Protein AF-A0AAD6RY58-F1 (afdb_monomer)

Radius of gyration: 21.3 Å; Cα conta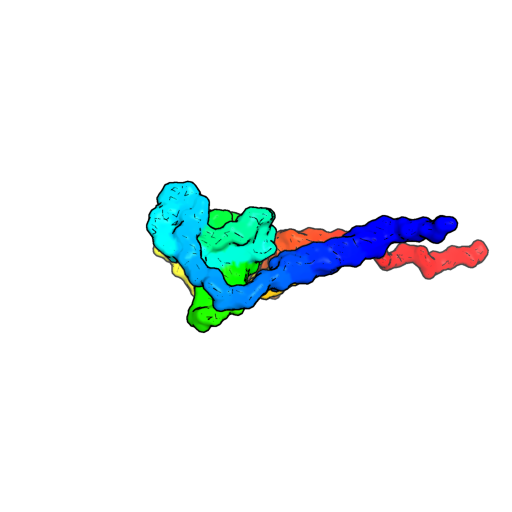cts (8 Å, |Δi|>4): 280; chains: 1; bounding box: 44×67×58 Å

Solvent-accessible surface area (backbone atoms only — not comparable to full-atom values): 10657 Å² total; per-residue (Å²): 131,83,82,77,54,66,66,60,54,50,50,52,53,48,50,53,54,51,49,57,70,68,60,66,70,82,96,73,84,72,62,43,58,23,72,52,85,96,48,82,47,70,51,11,43,32,23,43,73,72,50,94,76,57,57,46,23,22,63,67,58,49,46,63,77,28,69,91,50,70,82,44,44,28,40,34,56,59,94,92,41,79,43,80,42,47,41,37,82,72,68,41,64,47,61,43,6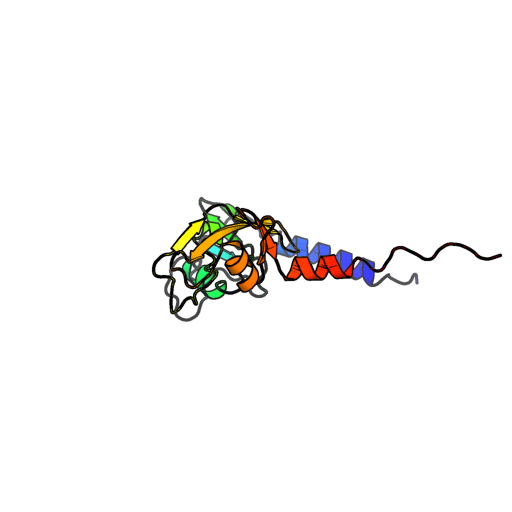8,42,52,92,91,54,62,58,94,36,62,45,78,39,77,76,31,38,39,38,42,81,89,49,76,40,73,32,26,37,29,43,48,65,69,68,83,37,63,54,75,35,53,23,32,46,73,58,47,24,47,52,78,32,73,90,72,58,55,35,27,34,30,50,71,3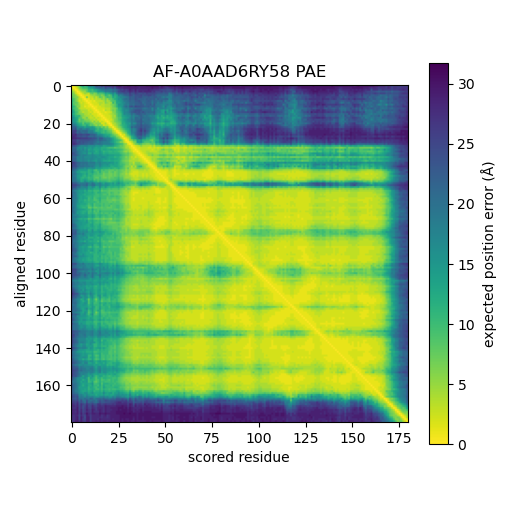1,55,56,60,60,61,69,66,77,78,81,86,88,88,92,83,84,85,132

Organism: NCBI:txid1745969

pLDDT: mean 83.05, std 15.39, range [44.78, 98.06]

Foldseek 3Di:
DPDDDPVVVVVVVVVVVVVVVVCPDDLDDAAPAAPDPPGRRRGFFKFWPPDPPGDTHHLVVVQVVCLPPQATWMWGDDPSDIDIDGNVVSPHEHEQPDDPVGGAPAWDKDQAAWEQEPPGIDGHIYTYRPPPPQPAPQSSCVSSQWHFPDRPDGRYTYHNRRVVVVVVPPPPDDDDDDDD

InterPro domains:
  IPR041457 CxC2-like cysteine cluster, KDZ transposase-associated [PF18803] (87-162)

Secondary structure (DSSP, 8-state):
-----HHHHHHHHHHHHHHHHH---SS--PPBPP-STT---S-B-EEESSSS----B-HHHHHHHTTT-TT-EEEEE-SSSEEEEEGGGGT--EESSS-TTS--SSEEEEEEEEEE-SS-EEEEEEEEE-SSTT-SHHHHHHHTTEEES-SSS-SEEEEHHHHHHHHGGGGS--------

Mean predicted aligned error: 10.48 Å

Sequence (180 aa):
MPGMDLGEFLQDLLCEAVLELNDQGPDTDVPRQCTQRDCTSPLAYSRCLDCHAAEFICDNCMLQSHAHIPLHQIQRYHNGRFSTVGLKNIGMRIALTHLPCDPCPIPVPENHFIIVDTDRAHNVAIDFCGCGKGGTRAEQLVAARLYPCSYERPRAAISFRMAITASGRRSRSSSRASSD

Structure (mmCIF, N/CA/C/O backbone):
data_AF-A0AAD6RY58-F1
#
_entry.id   AF-A0AAD6RY58-F1
#
loop_
_atom_site.group_PDB
_atom_site.id
_atom_site.type_symbol
_atom_site.label_atom_id
_atom_site.label_alt_id
_atom_site.label_comp_id
_atom_site.label_asym_id
_atom_site.label_entity_id
_atom_site.label_seq_id
_atom_site.pdbx_PDB_ins_code
_atom_site.Cartn_x
_atom_site.Cartn_y
_atom_site.Cartn_z
_atom_site.occupancy
_atom_site.B_iso_or_equiv
_atom_site.auth_seq_id
_atom_site.auth_comp_id
_atom_site.auth_asym_id
_atom_site.auth_atom_id
_atom_site.pdbx_PDB_model_num
ATOM 1 N N . MET A 1 1 ? 9.579 35.319 -35.976 1.00 44.78 1 MET A N 1
ATOM 2 C CA . MET A 1 1 ? 9.778 34.065 -35.224 1.00 44.78 1 MET A CA 1
ATOM 3 C C . MET A 1 1 ? 8.722 34.049 -34.129 1.00 44.78 1 MET A C 1
ATOM 5 O O . MET A 1 1 ? 8.828 34.894 -33.246 1.00 44.78 1 MET A O 1
ATOM 9 N N . PRO A 1 2 ? 7.648 33.251 -34.233 1.00 53.53 2 PRO A N 1
ATOM 10 C CA . PRO A 1 2 ? 6.659 33.171 -33.164 1.00 53.53 2 PRO A CA 1
ATOM 11 C C . PRO A 1 2 ? 7.339 32.596 -31.918 1.00 53.53 2 PRO A C 1
ATOM 13 O O . PRO A 1 2 ? 8.154 31.680 -32.033 1.00 53.53 2 PRO A O 1
ATOM 16 N N . GLY A 1 3 ? 7.065 33.193 -30.758 1.00 57.81 3 GLY A N 1
ATOM 17 C CA . GLY A 1 3 ? 7.587 32.733 -29.477 1.00 57.81 3 GLY A CA 1
ATOM 18 C C . GLY A 1 3 ? 7.062 31.334 -29.191 1.00 57.81 3 GLY A C 1
ATOM 19 O O . GLY A 1 3 ? 5.861 31.150 -29.041 1.00 57.81 3 GLY A O 1
ATOM 20 N N . MET A 1 4 ? 7.967 30.363 -29.176 1.00 57.75 4 MET A N 1
ATOM 21 C CA . MET A 1 4 ? 7.683 28.998 -28.758 1.00 57.75 4 MET A CA 1
ATOM 22 C C . MET A 1 4 ? 7.278 29.044 -27.280 1.00 57.75 4 MET A C 1
ATOM 24 O O . MET A 1 4 ? 8.064 29.510 -26.451 1.00 57.75 4 MET A O 1
ATOM 28 N N . ASP A 1 5 ? 6.046 28.644 -26.962 1.00 74.31 5 ASP A N 1
ATOM 29 C CA . ASP A 1 5 ? 5.599 28.520 -25.578 1.00 74.31 5 ASP A CA 1
ATOM 30 C C . ASP A 1 5 ? 6.390 27.381 -24.933 1.00 74.31 5 ASP A C 1
ATOM 32 O O . ASP A 1 5 ? 6.216 26.206 -25.258 1.00 74.31 5 ASP A O 1
ATOM 36 N N . LEU A 1 6 ? 7.311 27.746 -24.040 1.00 68.12 6 LEU A N 1
ATOM 37 C CA . LEU A 1 6 ? 8.145 26.795 -23.316 1.00 68.12 6 LEU A CA 1
ATOM 38 C C . LEU A 1 6 ? 7.283 25.790 -22.532 1.00 68.12 6 LEU A C 1
ATOM 40 O O . LEU A 1 6 ? 7.727 24.671 -22.311 1.00 68.12 6 LEU A O 1
ATOM 44 N N . GLY A 1 7 ? 6.058 26.165 -22.139 1.00 68.88 7 GLY A N 1
ATOM 45 C CA . GLY A 1 7 ? 5.099 25.273 -21.493 1.00 68.88 7 GLY A CA 1
ATOM 46 C C . GLY A 1 7 ? 4.619 24.148 -22.409 1.00 68.88 7 GLY A C 1
ATOM 47 O O . GLY A 1 7 ? 4.738 22.986 -22.030 1.00 68.88 7 GLY A O 1
ATOM 48 N N . GLU A 1 8 ? 4.141 24.473 -23.614 1.00 71.88 8 GLU A N 1
ATOM 49 C CA . GLU A 1 8 ? 3.709 23.474 -24.608 1.00 71.88 8 GLU A CA 1
ATOM 50 C C . GLU A 1 8 ? 4.882 22.609 -25.078 1.00 71.88 8 GLU A C 1
ATOM 52 O O . GLU A 1 8 ? 4.772 21.388 -25.103 1.00 71.88 8 GLU A O 1
ATOM 57 N N . PHE A 1 9 ? 6.045 23.215 -25.333 1.00 74.06 9 PHE A N 1
ATOM 58 C CA . PHE A 1 9 ? 7.239 22.473 -25.745 1.00 74.06 9 PHE A CA 1
ATOM 59 C C . PHE A 1 9 ? 7.719 21.481 -24.675 1.00 74.06 9 PHE A C 1
ATOM 61 O O . PHE A 1 9 ? 8.071 20.344 -24.986 1.00 74.06 9 PHE A O 1
ATOM 68 N N . LEU A 1 10 ? 7.719 21.885 -23.398 1.00 69.00 10 LEU A N 1
ATOM 69 C CA . LEU A 1 10 ? 8.047 20.977 -22.298 1.00 69.00 10 LEU A CA 1
ATOM 70 C C . LEU A 1 10 ? 6.987 19.888 -22.133 1.00 69.00 10 LEU A C 1
ATOM 72 O O . LEU A 1 10 ? 7.334 18.767 -21.776 1.00 69.00 10 LEU A O 1
ATOM 76 N N . GLN A 1 11 ? 5.716 20.198 -22.379 1.00 73.94 11 GLN A N 1
ATOM 77 C CA . GLN A 1 11 ? 4.627 19.236 -22.270 1.00 73.94 11 GLN A CA 1
ATOM 78 C C . GLN A 1 11 ? 4.690 18.171 -23.373 1.00 73.94 11 GLN A C 1
ATOM 80 O O . GLN A 1 11 ? 4.522 16.992 -23.067 1.00 73.94 11 GLN A O 1
ATOM 85 N N . ASP A 1 12 ? 5.018 18.556 -24.605 1.00 74.94 12 ASP A N 1
ATOM 86 C CA . ASP A 1 12 ? 5.223 17.626 -25.719 1.00 74.94 12 ASP A CA 1
ATOM 87 C C . ASP A 1 12 ? 6.462 16.750 -25.492 1.00 74.94 12 ASP A C 1
ATOM 89 O O . ASP A 1 12 ? 6.374 15.526 -25.586 1.00 74.94 12 ASP A O 1
ATOM 93 N N . LEU A 1 13 ? 7.581 17.347 -25.062 1.00 73.12 13 LEU A N 1
ATOM 94 C CA . LEU A 1 13 ? 8.804 16.610 -24.726 1.00 73.12 13 LEU A CA 1
ATOM 95 C C . LEU A 1 13 ? 8.588 15.624 -23.563 1.00 73.12 13 LEU A C 1
ATOM 97 O O . LEU A 1 13 ? 9.124 14.517 -23.568 1.00 73.12 13 LEU A O 1
ATOM 101 N N . LEU A 1 14 ? 7.792 16.009 -22.560 1.00 71.25 14 LEU A N 1
ATOM 102 C CA . LEU A 1 14 ? 7.407 15.134 -21.450 1.00 71.25 14 LEU A CA 1
ATOM 103 C C . LEU A 1 14 ? 6.499 13.993 -21.912 1.00 71.25 14 LEU A C 1
ATOM 105 O O . LEU A 1 14 ? 6.670 12.867 -21.452 1.00 71.25 14 LEU A O 1
ATOM 109 N N . CYS A 1 15 ? 5.542 14.266 -22.800 1.00 71.06 15 CYS A N 1
ATOM 110 C CA . CYS A 1 15 ? 4.673 13.243 -23.373 1.00 71.06 15 CYS A CA 1
ATOM 111 C C . CYS A 1 15 ? 5.479 12.220 -24.176 1.00 71.06 15 CYS A C 1
ATOM 113 O O . CYS A 1 15 ? 5.315 11.025 -23.943 1.00 71.06 15 CYS A O 1
ATOM 115 N N . GLU A 1 16 ? 6.375 12.669 -25.058 1.00 68.00 16 GLU A N 1
ATOM 116 C CA . GLU A 1 16 ? 7.255 11.782 -25.826 1.00 68.00 16 GLU A CA 1
ATOM 117 C C . GLU A 1 16 ? 8.146 10.946 -24.899 1.00 68.00 16 GLU A C 1
ATOM 119 O O . GLU A 1 16 ? 8.136 9.721 -24.991 1.00 68.00 16 GLU A O 1
ATOM 124 N N . ALA A 1 17 ? 8.805 11.565 -23.914 1.00 66.69 17 ALA A N 1
ATOM 125 C CA . ALA A 1 17 ? 9.639 10.842 -22.953 1.00 66.69 17 ALA A CA 1
ATOM 126 C C . ALA A 1 17 ? 8.848 9.819 -22.110 1.00 66.69 17 ALA A C 1
ATOM 128 O O . ALA A 1 17 ? 9.342 8.729 -21.823 1.00 66.69 17 ALA A O 1
ATOM 129 N N . VAL A 1 18 ? 7.611 10.134 -21.703 1.00 65.12 18 VAL A N 1
ATOM 130 C CA . VAL A 1 18 ? 6.737 9.196 -20.973 1.00 65.12 18 VAL A CA 1
ATOM 131 C C . VAL A 1 18 ? 6.290 8.045 -21.868 1.00 65.12 18 VAL A C 1
ATOM 133 O O . VAL A 1 18 ? 6.221 6.908 -21.398 1.00 65.12 18 VAL A O 1
ATOM 136 N N . LEU A 1 19 ? 5.987 8.315 -23.139 1.00 63.19 19 LEU A N 1
ATOM 137 C CA . LEU A 1 19 ? 5.666 7.272 -24.107 1.00 63.19 19 LEU A CA 1
ATOM 138 C C . LEU A 1 19 ? 6.869 6.350 -24.307 1.00 63.19 19 LEU A C 1
ATOM 140 O O . LEU A 1 19 ? 6.703 5.153 -24.127 1.00 63.19 19 LEU A O 1
ATOM 144 N N . GLU A 1 20 ? 8.075 6.875 -24.518 1.00 61.03 20 GLU A N 1
ATOM 145 C CA . GLU A 1 20 ? 9.303 6.074 -24.645 1.00 61.03 20 GLU A CA 1
ATOM 146 C C . GLU A 1 20 ? 9.618 5.239 -23.388 1.00 61.03 20 GLU A C 1
ATOM 148 O O . GLU A 1 20 ? 10.040 4.088 -23.488 1.00 61.03 20 GLU A O 1
ATOM 153 N N . LEU A 1 21 ? 9.374 5.773 -22.184 1.00 57.66 21 LEU A N 1
ATOM 154 C CA . LEU A 1 21 ? 9.550 5.025 -20.930 1.00 57.66 21 LEU A CA 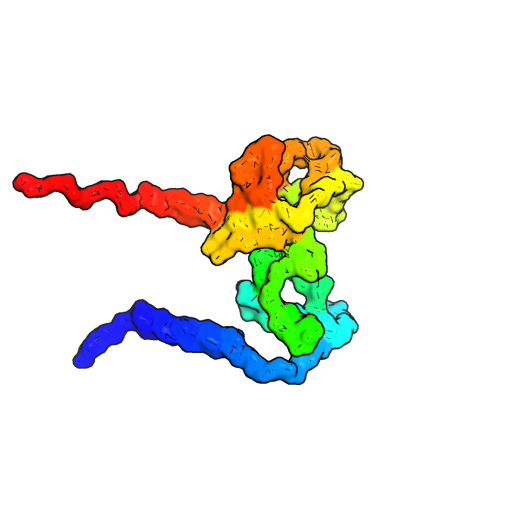1
ATOM 155 C C . LEU A 1 21 ? 8.520 3.894 -20.758 1.00 57.66 21 LEU A C 1
ATOM 157 O O . LEU A 1 21 ? 8.833 2.859 -20.148 1.00 57.66 21 LEU A O 1
ATOM 161 N N . ASN A 1 22 ? 7.305 4.095 -21.276 1.00 56.41 22 ASN A N 1
ATOM 162 C CA . ASN A 1 22 ? 6.219 3.116 -21.268 1.00 56.41 22 ASN A CA 1
ATOM 163 C C . ASN A 1 22 ? 6.331 2.097 -22.411 1.00 56.41 22 ASN A C 1
ATOM 165 O O . ASN A 1 22 ? 5.848 0.974 -22.255 1.00 56.41 22 ASN A O 1
ATOM 169 N N . ASP A 1 23 ? 6.987 2.458 -23.515 1.00 53.72 23 ASP A N 1
ATOM 170 C CA . ASP A 1 23 ? 7.218 1.625 -24.695 1.00 53.72 23 ASP A CA 1
ATOM 171 C C . ASP A 1 23 ? 8.445 0.733 -24.471 1.00 53.72 23 ASP A C 1
ATOM 173 O O . ASP A 1 23 ? 9.493 0.808 -25.113 1.00 53.72 23 ASP A O 1
ATOM 177 N N . GLN A 1 24 ? 8.332 -0.123 -23.462 1.00 56.75 24 GLN A N 1
ATOM 178 C CA . GLN A 1 24 ? 9.308 -1.176 -23.251 1.00 56.75 24 GLN A CA 1
ATOM 179 C C . GLN A 1 24 ? 8.984 -2.289 -24.214 1.00 56.75 24 GLN A C 1
ATOM 181 O O . GLN A 1 24 ? 7.902 -2.867 -24.151 1.00 56.75 24 GLN A O 1
ATOM 186 N N . GLY A 1 25 ? 9.928 -2.485 -25.136 1.00 49.88 25 GLY A N 1
ATOM 187 C CA . GLY A 1 25 ? 9.831 -3.347 -26.300 1.00 49.88 25 GLY A CA 1
ATOM 188 C C . GLY A 1 25 ? 9.407 -4.792 -26.011 1.00 49.88 25 GLY A C 1
ATOM 189 O O . GLY A 1 25 ? 9.101 -5.167 -24.881 1.00 49.88 25 GLY A O 1
ATOM 190 N N . PRO A 1 26 ? 9.365 -5.626 -27.060 1.00 46.84 26 PRO A N 1
ATOM 191 C CA . PRO A 1 26 ? 8.699 -6.918 -27.019 1.00 46.84 26 PRO A CA 1
ATOM 192 C C . PRO A 1 26 ? 9.174 -7.794 -25.851 1.00 46.84 26 PRO A C 1
ATOM 194 O O . PRO A 1 26 ? 10.353 -7.836 -25.511 1.00 46.84 26 PRO A O 1
ATOM 197 N N . ASP A 1 27 ? 8.187 -8.482 -25.279 1.00 52.56 27 ASP A N 1
ATOM 198 C CA . ASP A 1 27 ? 8.120 -9.338 -24.086 1.00 52.56 27 ASP A CA 1
ATOM 199 C C . ASP A 1 27 ? 9.129 -10.519 -24.078 1.00 52.56 27 ASP A C 1
ATOM 201 O O . ASP A 1 27 ? 8.748 -11.683 -23.967 1.00 52.56 27 ASP A O 1
ATOM 205 N N . THR A 1 28 ? 10.428 -10.258 -24.269 1.00 51.78 28 THR A N 1
ATOM 206 C CA . THR A 1 28 ? 11.467 -11.303 -24.401 1.00 51.78 28 THR A CA 1
ATOM 207 C C . THR A 1 28 ? 12.533 -11.312 -23.302 1.00 51.78 28 THR A C 1
ATOM 209 O O . THR A 1 28 ? 13.395 -12.187 -23.326 1.00 51.78 28 THR A O 1
ATOM 212 N N . ASP A 1 29 ? 12.477 -10.419 -22.309 1.00 55.94 29 ASP A N 1
ATOM 213 C CA . ASP A 1 29 ? 13.480 -10.361 -21.232 1.00 55.94 29 ASP A CA 1
ATOM 214 C C . ASP A 1 29 ? 12.988 -11.058 -19.944 1.00 55.94 29 ASP A C 1
ATOM 216 O O . ASP A 1 29 ? 12.247 -10.513 -19.125 1.00 55.94 29 ASP A O 1
ATOM 220 N N . VAL A 1 30 ? 13.399 -12.322 -19.808 1.00 62.41 30 VAL A N 1
ATOM 221 C CA 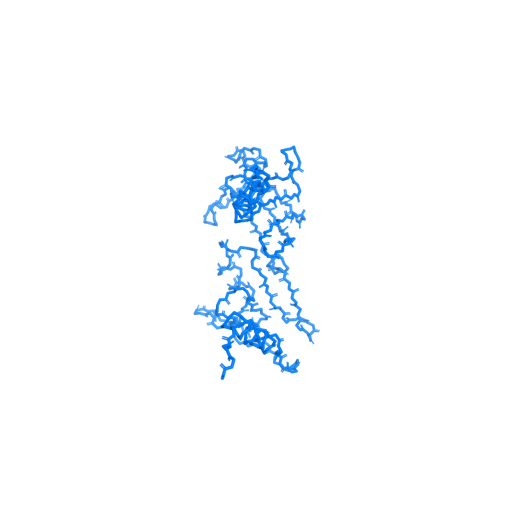. VAL A 1 30 ? 13.187 -13.232 -18.664 1.00 62.41 30 VAL A CA 1
ATOM 222 C C . VAL A 1 30 ? 13.980 -12.741 -17.423 1.00 62.41 30 VAL A C 1
ATOM 224 O O . VAL A 1 30 ? 14.877 -11.907 -17.559 1.00 62.41 30 VAL A O 1
ATOM 227 N N . PRO A 1 31 ? 13.679 -13.211 -16.191 1.00 58.12 31 PRO A N 1
ATOM 228 C CA . PRO A 1 31 ? 14.129 -12.572 -14.955 1.00 58.12 31 PRO A CA 1
ATOM 229 C C . PRO A 1 31 ? 15.653 -12.514 -14.844 1.00 58.12 31 PRO A C 1
ATOM 231 O O . PRO A 1 31 ? 16.350 -13.520 -14.978 1.00 58.12 31 PRO A O 1
ATOM 234 N N . ARG A 1 32 ? 16.155 -11.311 -14.558 1.00 68.62 32 ARG A N 1
ATOM 235 C CA . ARG A 1 32 ? 17.572 -11.038 -14.301 1.00 68.62 32 ARG A CA 1
ATOM 236 C C . ARG A 1 32 ? 17.927 -11.415 -12.860 1.00 68.62 32 ARG A C 1
ATOM 238 O O . ARG A 1 32 ? 17.041 -11.607 -12.028 1.00 68.62 32 ARG A O 1
ATOM 245 N N . GLN A 1 33 ? 19.216 -11.490 -12.539 1.00 80.44 33 GLN A N 1
ATOM 246 C CA . GLN A 1 33 ? 19.626 -11.480 -11.133 1.00 80.44 33 GLN A CA 1
ATOM 247 C C . GLN A 1 33 ? 19.186 -10.167 -10.483 1.00 80.44 33 GLN A C 1
ATOM 249 O O . GLN A 1 33 ? 19.193 -9.114 -11.122 1.00 80.44 33 GLN A O 1
ATOM 254 N N . CYS A 1 34 ? 18.798 -10.240 -9.212 1.00 87.00 34 CYS A N 1
ATOM 255 C CA . CYS A 1 34 ? 18.481 -9.048 -8.439 1.00 87.00 34 CYS A CA 1
ATOM 256 C C . CYS A 1 34 ? 19.690 -8.105 -8.404 1.00 87.00 34 CYS A C 1
ATOM 258 O O . CYS A 1 34 ? 20.786 -8.529 -8.047 1.00 87.00 34 CYS A O 1
ATOM 260 N N . THR A 1 35 ? 19.488 -6.829 -8.739 1.00 84.50 35 THR A N 1
ATOM 261 C CA . THR A 1 35 ? 20.572 -5.831 -8.753 1.00 84.50 35 THR A CA 1
ATOM 262 C C . THR A 1 35 ? 20.880 -5.243 -7.375 1.00 84.50 35 THR A C 1
ATOM 264 O O . THR A 1 35 ? 21.825 -4.468 -7.228 1.00 84.50 35 THR A O 1
ATOM 267 N N . GLN A 1 36 ? 20.117 -5.613 -6.338 1.00 87.06 36 GLN A N 1
ATOM 268 C CA . GLN A 1 36 ? 20.400 -5.156 -4.981 1.00 87.06 36 GLN A CA 1
ATOM 269 C C . GLN A 1 36 ? 21.709 -5.725 -4.447 1.00 87.06 36 GLN A C 1
ATOM 271 O O . GLN A 1 36 ? 21.997 -6.918 -4.571 1.00 87.06 36 GLN A O 1
ATOM 276 N N . ARG A 1 37 ? 22.463 -4.854 -3.770 1.00 83.31 37 ARG A N 1
ATOM 277 C CA . ARG A 1 37 ? 23.692 -5.229 -3.072 1.00 83.31 37 ARG A CA 1
ATOM 278 C C . ARG A 1 37 ? 23.377 -6.328 -2.054 1.00 83.31 37 ARG A C 1
ATOM 280 O O . ARG A 1 37 ? 22.365 -6.261 -1.363 1.00 83.31 37 ARG A O 1
ATOM 287 N N . ASP A 1 38 ? 24.230 -7.346 -2.010 1.00 86.75 38 ASP A N 1
ATOM 288 C CA . ASP A 1 38 ? 24.124 -8.498 -1.105 1.00 86.75 38 ASP A CA 1
ATOM 289 C C . ASP A 1 38 ? 22.874 -9.384 -1.308 1.00 86.75 38 ASP A C 1
ATOM 291 O O . ASP A 1 38 ? 22.593 -10.266 -0.494 1.00 86.75 38 ASP A O 1
ATOM 295 N N . CYS A 1 39 ? 22.137 -9.216 -2.414 1.00 87.75 39 CYS A N 1
ATOM 296 C CA . CYS A 1 39 ? 21.052 -10.117 -2.786 1.00 87.75 39 CYS A CA 1
ATOM 297 C C . CYS A 1 39 ? 21.552 -11.210 -3.737 1.00 87.75 39 CYS A C 1
ATOM 299 O O . CYS A 1 39 ? 21.981 -10.936 -4.852 1.00 87.75 39 CYS A O 1
ATOM 301 N N . THR A 1 40 ? 21.424 -12.472 -3.334 1.00 85.75 40 THR A N 1
ATOM 302 C CA . THR A 1 40 ? 21.766 -13.634 -4.174 1.00 85.75 40 THR A CA 1
ATOM 303 C C . THR A 1 40 ? 20.561 -14.211 -4.915 1.00 85.75 40 THR A C 1
ATOM 305 O O . THR A 1 40 ? 20.639 -15.306 -5.472 1.00 85.75 40 THR A O 1
ATOM 308 N N . SER A 1 41 ? 19.424 -13.504 -4.914 1.00 84.69 41 SER A N 1
ATOM 309 C CA . SER A 1 41 ? 18.211 -13.996 -5.561 1.00 84.69 41 SER A CA 1
ATOM 310 C C . SER A 1 41 ? 18.440 -14.128 -7.071 1.00 84.69 41 SER A C 1
ATOM 312 O O . SER A 1 41 ? 18.735 -13.125 -7.732 1.00 84.69 41 SER A O 1
ATOM 314 N N . PRO A 1 42 ? 18.274 -15.337 -7.638 1.00 73.56 42 PRO A N 1
ATOM 315 C CA . PRO A 1 42 ? 18.513 -15.563 -9.057 1.00 73.56 42 PRO A CA 1
ATOM 316 C C . PRO A 1 42 ? 17.422 -14.948 -9.939 1.00 73.56 42 PRO A C 1
ATOM 318 O O . PRO A 1 42 ? 17.541 -14.995 -11.158 1.00 73.56 42 PRO A O 1
ATOM 321 N N . LEU A 1 43 ? 16.351 -14.422 -9.335 1.00 80.44 43 LEU A N 1
ATOM 322 C CA . LEU A 1 43 ? 15.144 -14.025 -10.035 1.00 80.44 43 LEU A CA 1
ATOM 323 C C . LEU A 1 43 ? 14.668 -12.645 -9.571 1.00 80.44 43 LEU A C 1
ATOM 325 O O . LEU A 1 43 ? 14.200 -12.462 -8.445 1.00 80.44 43 LEU A O 1
ATOM 329 N N . ALA A 1 44 ? 14.751 -11.683 -10.478 1.00 81.81 44 ALA A N 1
ATOM 330 C CA . ALA A 1 44 ? 14.165 -10.363 -10.369 1.00 81.81 44 ALA A CA 1
ATOM 331 C C . ALA A 1 44 ? 13.000 -10.245 -11.352 1.00 81.81 44 ALA A C 1
ATOM 333 O O . ALA A 1 44 ? 13.184 -10.309 -12.566 1.00 81.81 44 ALA A O 1
ATOM 334 N N . TYR A 1 45 ? 11.798 -10.089 -10.806 1.00 84.25 45 TYR A N 1
ATOM 335 C CA . TYR A 1 45 ? 10.554 -10.039 -11.578 1.00 84.25 45 TYR A CA 1
ATOM 336 C C . TYR A 1 45 ? 9.911 -8.663 -11.577 1.00 84.25 45 TYR A C 1
ATOM 338 O O . TYR A 1 45 ? 8.999 -8.418 -12.361 1.00 84.25 45 TYR A O 1
ATOM 346 N N . SER A 1 46 ? 10.345 -7.786 -10.679 1.00 89.38 46 SER A N 1
ATOM 347 C CA . SER A 1 46 ? 9.604 -6.589 -10.325 1.00 89.38 46 SER A CA 1
ATOM 348 C C . SER A 1 46 ? 10.511 -5.374 -10.411 1.00 89.38 46 SER A C 1
ATOM 350 O O . SER A 1 46 ? 11.640 -5.400 -9.929 1.00 89.38 46 SER A O 1
ATOM 352 N N . ARG A 1 47 ? 9.998 -4.284 -10.966 1.00 90.88 47 ARG A N 1
ATOM 353 C CA . ARG A 1 47 ? 10.611 -2.956 -10.872 1.00 90.88 47 ARG A CA 1
ATOM 354 C C . ARG A 1 47 ? 9.564 -1.944 -10.441 1.00 90.88 47 ARG A C 1
ATOM 356 O O . ARG A 1 47 ? 8.373 -2.125 -10.703 1.00 90.88 47 ARG A O 1
ATOM 363 N N . CYS A 1 48 ? 9.998 -0.894 -9.766 1.00 92.62 48 CYS A N 1
ATOM 364 C CA . CYS A 1 48 ? 9.106 0.176 -9.347 1.00 92.62 48 CYS A CA 1
ATOM 365 C C . CYS A 1 48 ? 8.936 1.193 -10.477 1.00 92.62 48 CYS A C 1
ATOM 367 O O . CYS A 1 48 ? 9.909 1.519 -11.151 1.00 92.62 48 CYS A O 1
ATOM 369 N N . LEU A 1 49 ? 7.708 1.668 -10.682 1.00 91.44 49 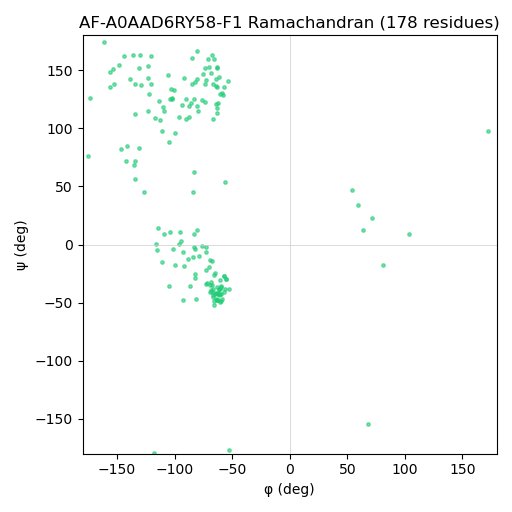LEU A N 1
ATOM 370 C CA . LEU A 1 49 ? 7.386 2.670 -11.701 1.00 91.44 49 LEU A CA 1
ATOM 371 C C . LEU A 1 49 ? 7.455 4.104 -11.166 1.00 91.44 49 LEU A C 1
ATOM 373 O O . LEU A 1 49 ? 7.571 5.035 -11.954 1.00 91.44 49 LEU A O 1
ATOM 377 N N . ASP A 1 50 ? 7.408 4.279 -9.844 1.00 91.44 50 ASP A N 1
ATOM 378 C CA . ASP A 1 50 ? 7.434 5.601 -9.205 1.00 91.44 50 ASP A CA 1
ATOM 379 C C . ASP A 1 50 ? 8.829 5.979 -8.666 1.00 91.44 50 ASP A C 1
ATOM 381 O O . ASP A 1 50 ? 9.105 7.146 -8.393 1.00 91.44 50 ASP A O 1
ATOM 385 N N . CYS A 1 51 ? 9.729 5.006 -8.487 1.00 90.31 51 CYS A N 1
ATOM 386 C CA . CYS A 1 51 ? 11.105 5.260 -8.055 1.00 90.31 51 CYS A CA 1
ATOM 387 C C . CYS A 1 51 ? 11.988 5.699 -9.230 1.00 90.31 51 CYS A C 1
ATOM 389 O O . CYS A 1 51 ? 11.917 5.135 -10.316 1.00 90.31 51 CYS A O 1
ATOM 391 N N . HIS A 1 52 ? 12.910 6.634 -8.977 1.00 78.75 52 HIS A N 1
ATOM 392 C CA . HIS A 1 52 ? 13.845 7.138 -9.993 1.00 78.75 52 HIS A CA 1
ATOM 393 C C . HIS A 1 52 ? 14.777 6.064 -10.589 1.00 78.75 52 HIS A C 1
ATOM 395 O O . HIS A 1 52 ? 15.168 6.173 -11.746 1.00 78.75 52 HIS A O 1
ATOM 401 N N . ALA A 1 53 ? 15.140 5.036 -9.818 1.00 67.69 53 ALA A N 1
ATOM 402 C CA . ALA A 1 53 ? 15.957 3.913 -10.276 1.00 67.69 53 ALA A CA 1
ATOM 403 C C . ALA A 1 53 ? 15.066 2.674 -10.476 1.00 67.69 53 ALA A C 1
ATOM 405 O O . ALA A 1 53 ? 14.864 1.887 -9.551 1.00 67.69 53 ALA A O 1
ATOM 406 N N . ALA A 1 54 ? 14.498 2.521 -11.674 1.00 71.12 54 ALA A N 1
ATOM 407 C CA . ALA A 1 54 ? 13.556 1.453 -12.029 1.00 71.12 54 ALA A CA 1
ATOM 408 C C . ALA A 1 54 ? 14.255 0.140 -12.449 1.00 71.12 54 ALA A C 1
ATOM 410 O O . ALA A 1 54 ? 13.903 -0.469 -13.462 1.00 71.12 54 ALA A O 1
ATOM 411 N N . GLU A 1 55 ? 15.266 -0.293 -11.692 1.00 82.69 55 GLU A N 1
ATOM 412 C CA . GLU A 1 55 ? 15.923 -1.583 -11.925 1.00 82.69 55 GLU A CA 1
ATOM 413 C C . GLU A 1 55 ? 15.041 -2.758 -11.481 1.00 82.69 55 GLU A C 1
ATOM 415 O O . GLU A 1 55 ? 14.221 -2.645 -10.564 1.00 82.69 55 GLU A O 1
ATOM 420 N N . PHE A 1 56 ? 15.229 -3.910 -12.128 1.00 86.50 56 PHE A N 1
ATOM 421 C CA . PHE A 1 56 ? 14.566 -5.146 -11.732 1.00 86.50 56 PHE A CA 1
ATOM 422 C C . PHE A 1 56 ? 15.223 -5.737 -10.485 1.00 86.50 56 PHE A C 1
ATOM 424 O O . PHE A 1 56 ? 16.411 -6.057 -10.469 1.00 86.50 56 PHE A O 1
ATOM 431 N N . ILE A 1 57 ? 14.410 -5.955 -9.455 1.00 90.88 57 ILE A N 1
ATOM 432 C CA . ILE A 1 57 ? 14.811 -6.572 -8.191 1.00 90.88 57 ILE A CA 1
ATOM 433 C C . ILE A 1 57 ? 13.844 -7.702 -7.817 1.00 90.88 57 ILE A C 1
ATOM 435 O O . ILE A 1 57 ? 12.746 -7.836 -8.367 1.00 90.88 57 ILE A O 1
ATOM 439 N N . CYS A 1 58 ? 14.266 -8.570 -6.899 1.00 91.88 58 CYS A N 1
ATOM 440 C CA . CYS A 1 58 ? 13.394 -9.619 -6.379 1.00 91.88 58 CYS A CA 1
ATOM 441 C C . CYS A 1 58 ? 12.298 -9.028 -5.477 1.00 91.88 58 CYS A C 1
ATOM 443 O O . CYS A 1 58 ? 12.445 -7.931 -4.929 1.00 91.88 58 CYS A O 1
ATOM 445 N N . ASP A 1 59 ? 11.214 -9.777 -5.270 1.00 92.12 59 ASP A N 1
ATOM 446 C CA . ASP A 1 59 ? 10.073 -9.302 -4.479 1.00 92.12 59 ASP A CA 1
ATOM 447 C C . ASP A 1 59 ? 10.468 -8.957 -3.031 1.00 92.12 59 ASP A C 1
ATOM 449 O O . ASP A 1 59 ? 9.996 -7.962 -2.492 1.00 92.12 59 ASP A O 1
ATOM 453 N N . ASN A 1 60 ? 11.398 -9.693 -2.410 1.00 93.06 60 ASN A N 1
ATOM 454 C CA . ASN A 1 60 ? 11.865 -9.374 -1.055 1.00 93.06 60 ASN A CA 1
ATOM 455 C C . ASN A 1 60 ? 12.584 -8.016 -0.992 1.00 93.06 60 ASN A C 1
ATOM 457 O O . ASN A 1 60 ? 12.291 -7.189 -0.131 1.00 93.06 60 ASN A O 1
ATOM 461 N N . CYS A 1 61 ? 13.499 -7.766 -1.930 1.00 93.19 61 CYS A N 1
ATOM 462 C CA . CYS A 1 61 ? 14.186 -6.482 -2.039 1.00 93.19 61 CYS A CA 1
ATOM 463 C C . CYS A 1 61 ? 13.213 -5.341 -2.354 1.00 93.19 61 CYS A C 1
ATOM 465 O O . CYS A 1 61 ? 13.368 -4.239 -1.825 1.00 93.19 61 CYS A O 1
ATOM 467 N N . MET A 1 62 ? 12.191 -5.604 -3.173 1.00 93.81 62 MET A N 1
ATOM 468 C CA . MET A 1 62 ? 11.116 -4.654 -3.450 1.00 93.81 62 MET A CA 1
ATOM 469 C C . MET A 1 62 ? 10.361 -4.287 -2.170 1.00 93.81 62 MET A C 1
ATOM 471 O O . MET A 1 62 ? 10.224 -3.107 -1.861 1.00 93.81 62 MET A O 1
ATOM 475 N N . LEU A 1 63 ? 9.948 -5.276 -1.374 1.00 93.81 63 LEU A N 1
ATOM 476 C CA . LEU A 1 63 ? 9.259 -5.040 -0.103 1.00 93.81 63 LEU A CA 1
ATOM 477 C C . LEU A 1 63 ? 10.123 -4.261 0.898 1.00 93.81 63 LEU A C 1
ATOM 479 O O . LEU A 1 63 ? 9.635 -3.323 1.523 1.00 93.81 63 LEU A O 1
ATOM 483 N N . GLN A 1 64 ? 11.404 -4.611 1.031 1.00 92.31 64 GLN A N 1
ATOM 484 C CA . GLN A 1 64 ? 12.320 -3.944 1.961 1.00 92.31 64 GLN A CA 1
ATOM 485 C C . GLN A 1 64 ? 12.580 -2.485 1.571 1.00 92.31 64 GLN A C 1
ATOM 487 O O . GLN A 1 64 ? 12.445 -1.590 2.403 1.00 92.31 64 GLN A O 1
ATOM 492 N N . SER A 1 65 ? 12.902 -2.232 0.299 1.00 92.50 65 SER A N 1
ATOM 493 C CA . SER A 1 65 ? 13.159 -0.875 -0.206 1.00 92.50 65 SER A CA 1
ATOM 494 C C . SER A 1 65 ? 11.921 0.027 -0.166 1.00 92.50 65 SER A C 1
ATOM 496 O O . SER A 1 65 ? 12.060 1.243 -0.057 1.00 92.50 65 SER A O 1
ATOM 498 N N . HIS A 1 66 ? 10.716 -0.553 -0.195 1.00 94.00 66 HIS A N 1
ATOM 499 C CA . HIS A 1 66 ? 9.455 0.192 -0.214 1.00 94.00 66 HIS A CA 1
ATOM 500 C C . HIS A 1 66 ? 8.707 0.211 1.124 1.00 94.00 66 HIS A C 1
ATOM 502 O O . HIS A 1 66 ? 7.570 0.680 1.178 1.00 94.00 66 HIS A O 1
ATOM 508 N N . ALA A 1 67 ? 9.327 -0.235 2.220 1.00 91.56 67 ALA A N 1
ATOM 509 C CA . ALA A 1 67 ? 8.690 -0.284 3.540 1.00 91.56 67 ALA A CA 1
ATOM 510 C C . ALA A 1 67 ? 8.130 1.079 4.006 1.00 91.56 67 ALA A C 1
ATOM 512 O O . ALA A 1 67 ? 7.129 1.131 4.718 1.00 91.56 67 ALA A O 1
ATOM 513 N N . HIS A 1 68 ? 8.743 2.187 3.574 1.00 91.06 68 HIS A N 1
ATOM 514 C CA . HIS A 1 68 ? 8.328 3.556 3.916 1.00 91.06 68 HIS A CA 1
ATOM 515 C C . HIS A 1 68 ? 7.543 4.280 2.811 1.00 91.06 68 HIS A C 1
ATOM 517 O O . HIS A 1 68 ? 7.075 5.396 3.022 1.00 91.06 68 HIS A O 1
ATOM 523 N N . ILE A 1 69 ? 7.377 3.649 1.649 1.00 93.25 69 ILE A N 1
ATOM 524 C CA . ILE A 1 69 ? 6.662 4.181 0.479 1.00 93.25 69 ILE A CA 1
ATOM 525 C C . ILE A 1 69 ? 5.727 3.100 -0.097 1.00 93.25 69 ILE A C 1
ATOM 527 O O . ILE A 1 69 ? 5.808 2.749 -1.275 1.00 93.25 69 ILE A O 1
ATOM 531 N N . PRO A 1 70 ? 4.808 2.547 0.721 1.00 94.56 70 PRO A N 1
ATOM 532 C CA . PRO A 1 70 ? 4.034 1.353 0.372 1.00 94.56 70 PRO A CA 1
ATOM 533 C C . PRO A 1 70 ? 2.942 1.599 -0.681 1.00 94.56 70 PRO A C 1
ATOM 535 O O . PRO A 1 70 ? 2.230 0.665 -1.051 1.00 94.56 70 PRO A O 1
ATOM 538 N N . LEU A 1 71 ? 2.783 2.847 -1.132 1.00 95.75 71 LEU A N 1
ATOM 539 C CA . LEU A 1 71 ? 1.814 3.257 -2.150 1.00 95.75 71 LEU A CA 1
ATOM 540 C C . LEU A 1 71 ? 2.422 3.319 -3.554 1.00 95.75 71 LEU A C 1
ATOM 542 O O . LEU A 1 71 ? 1.720 3.665 -4.493 1.00 95.75 71 LEU A O 1
ATOM 546 N N . HIS A 1 72 ? 3.706 3.002 -3.725 1.00 94.44 72 HIS A N 1
ATOM 547 C CA . HIS A 1 72 ? 4.274 2.957 -5.066 1.00 94.44 72 HIS A CA 1
ATOM 548 C C . HIS A 1 72 ? 3.691 1.798 -5.887 1.00 94.44 72 HIS A C 1
ATOM 550 O O . HIS A 1 72 ? 3.370 0.717 -5.373 1.00 94.44 72 HIS A O 1
ATOM 556 N N . GLN A 1 73 ? 3.580 2.027 -7.187 1.00 93.31 73 GLN A N 1
ATOM 557 C CA . GLN A 1 73 ? 3.179 1.058 -8.182 1.00 93.31 73 GLN A CA 1
ATOM 558 C C . GLN A 1 73 ? 4.407 0.348 -8.757 1.00 93.31 73 GLN A C 1
ATOM 560 O O . GLN A 1 73 ? 5.467 0.940 -8.969 1.00 93.31 73 GLN A O 1
ATOM 565 N N . ILE A 1 74 ? 4.252 -0.941 -9.037 1.00 93.50 74 ILE A N 1
ATOM 566 C CA . ILE A 1 74 ? 5.310 -1.762 -9.617 1.00 93.50 74 ILE A CA 1
ATOM 567 C C . ILE A 1 74 ? 4.833 -2.392 -10.921 1.00 93.50 74 ILE A C 1
ATOM 569 O O . ILE A 1 74 ? 3.644 -2.657 -11.116 1.00 93.50 74 ILE A O 1
ATOM 573 N N . GLN A 1 75 ? 5.776 -2.682 -11.805 1.00 91.69 75 GLN A N 1
ATOM 574 C CA . GLN A 1 75 ? 5.563 -3.571 -12.936 1.00 91.69 75 GLN A CA 1
ATOM 575 C C . GLN A 1 75 ? 6.198 -4.916 -12.599 1.00 91.69 75 GLN A C 1
ATOM 577 O O . GLN A 1 75 ? 7.372 -4.971 -12.227 1.00 91.69 75 GLN A O 1
ATOM 582 N N . ARG A 1 76 ? 5.416 -5.991 -12.709 1.00 89.19 76 ARG A N 1
ATOM 583 C CA . ARG A 1 76 ? 5.845 -7.351 -12.385 1.00 89.19 76 ARG A CA 1
ATOM 584 C C . ARG A 1 76 ? 5.688 -8.271 -13.588 1.00 89.19 76 ARG A C 1
ATOM 586 O O . ARG A 1 76 ? 4.606 -8.345 -14.174 1.00 89.19 76 ARG A O 1
ATOM 593 N N . TYR A 1 77 ? 6.754 -8.995 -13.904 1.00 86.38 77 TYR A N 1
ATOM 594 C CA . TYR A 1 77 ? 6.756 -10.098 -14.851 1.00 86.38 77 TYR A CA 1
ATOM 595 C C . TYR A 1 77 ? 6.225 -11.364 -14.182 1.00 86.38 77 TYR A C 1
ATOM 597 O O . TYR A 1 77 ? 6.786 -11.844 -13.195 1.00 86.38 77 TYR A O 1
ATOM 605 N N . HIS A 1 78 ? 5.133 -11.913 -14.702 1.00 82.94 78 HIS A N 1
ATOM 606 C CA . HIS A 1 78 ? 4.559 -13.158 -14.207 1.00 82.94 78 HIS A CA 1
ATOM 607 C C . HIS A 1 78 ? 3.735 -13.836 -15.305 1.00 82.94 78 HIS A C 1
ATOM 609 O O . HIS A 1 78 ? 2.926 -13.190 -15.967 1.00 82.94 78 HIS A O 1
ATOM 615 N N . ASN A 1 79 ? 3.893 -15.152 -15.472 1.00 82.75 79 ASN A N 1
ATOM 616 C CA . ASN A 1 79 ? 3.199 -15.941 -16.501 1.00 82.75 79 ASN A CA 1
ATOM 617 C C . ASN A 1 79 ? 3.383 -15.401 -17.932 1.00 82.75 79 ASN A C 1
ATOM 619 O O . ASN A 1 79 ? 2.404 -15.286 -18.673 1.00 82.75 79 ASN A O 1
ATOM 623 N N . GLY A 1 80 ? 4.625 -15.073 -18.303 1.00 81.00 80 GLY A N 1
ATOM 624 C CA . GLY A 1 80 ? 4.976 -14.691 -19.675 1.00 81.00 80 GLY A CA 1
ATOM 625 C C . GLY A 1 80 ? 4.464 -13.319 -20.103 1.00 81.00 80 GLY A C 1
ATOM 626 O O . GLY A 1 80 ? 4.227 -13.125 -21.285 1.00 81.00 80 GLY A O 1
ATOM 627 N N . ARG A 1 81 ? 4.192 -12.429 -19.144 1.00 84.12 81 ARG A N 1
ATOM 628 C CA . ARG A 1 81 ? 3.733 -11.065 -19.406 1.00 84.12 81 ARG A CA 1
ATOM 629 C C . ARG A 1 81 ? 4.102 -10.128 -18.274 1.00 84.12 81 ARG A C 1
ATOM 631 O O . ARG A 1 81 ? 4.120 -10.522 -17.101 1.00 84.12 81 ARG A O 1
ATOM 638 N N . PHE A 1 82 ? 4.289 -8.864 -18.619 1.00 85.44 82 PHE A N 1
ATOM 639 C CA . PHE A 1 82 ? 4.325 -7.783 -17.648 1.00 85.44 82 PHE A CA 1
ATOM 640 C C . PHE A 1 82 ? 2.915 -7.332 -17.278 1.00 85.44 82 PHE A C 1
ATOM 642 O O . PHE A 1 82 ? 2.015 -7.224 -18.109 1.00 85.44 82 PHE A O 1
ATOM 649 N N . SER A 1 83 ? 2.725 -7.050 -15.995 1.00 89.19 83 SER A N 1
ATOM 650 C CA . SER A 1 83 ? 1.500 -6.444 -15.491 1.00 89.19 83 SER A CA 1
ATOM 651 C C . SER A 1 83 ? 1.829 -5.395 -14.449 1.00 89.19 83 SER A C 1
ATOM 653 O O . SER A 1 83 ? 2.748 -5.559 -13.643 1.00 89.19 83 SER A O 1
ATOM 655 N N . THR A 1 84 ? 1.068 -4.309 -14.466 1.00 92.19 84 THR A N 1
ATOM 656 C CA . THR A 1 84 ? 1.202 -3.263 -13.465 1.00 92.19 84 THR A CA 1
ATOM 657 C C . THR A 1 84 ? 0.358 -3.611 -12.246 1.00 92.19 84 THR A C 1
ATOM 659 O O . THR A 1 84 ? -0.853 -3.800 -12.349 1.00 92.19 84 THR A O 1
ATOM 662 N N . VAL A 1 85 ? 0.997 -3.707 -11.083 1.00 93.38 85 VAL A N 1
ATOM 663 C CA . VAL A 1 85 ? 0.379 -4.157 -9.831 1.00 93.38 85 VAL A CA 1
ATOM 664 C C . VAL A 1 85 ? 0.800 -3.264 -8.661 1.00 93.38 85 VAL A C 1
ATOM 666 O O . VAL A 1 85 ? 1.760 -2.501 -8.751 1.00 93.38 85 VAL A O 1
ATOM 669 N N . GLY A 1 86 ? 0.064 -3.330 -7.552 1.00 94.56 86 GLY A N 1
ATOM 670 C CA . GLY A 1 86 ? 0.474 -2.676 -6.309 1.00 94.56 86 GLY A CA 1
ATOM 671 C C . GLY A 1 86 ? 1.424 -3.564 -5.505 1.00 94.56 86 GLY A C 1
ATOM 672 O O . GLY A 1 86 ? 1.422 -4.787 -5.653 1.00 94.56 86 GLY A O 1
ATOM 673 N N . LEU A 1 87 ? 2.176 -2.973 -4.576 1.00 96.06 87 LEU A N 1
ATOM 674 C CA . LEU A 1 87 ? 3.065 -3.714 -3.667 1.00 96.06 87 LEU A CA 1
ATOM 675 C C . LEU A 1 87 ? 2.324 -4.791 -2.846 1.00 96.06 87 LEU A C 1
ATOM 677 O O . LEU A 1 87 ? 2.894 -5.827 -2.501 1.00 96.06 87 LEU A O 1
ATOM 681 N N . LYS A 1 88 ? 1.022 -4.609 -2.585 1.00 96.75 88 LYS A N 1
ATOM 682 C CA . LYS A 1 88 ? 0.159 -5.631 -1.966 1.00 96.75 88 LYS A CA 1
ATOM 683 C C . LYS A 1 88 ? 0.233 -6.977 -2.704 1.00 96.75 88 LYS A C 1
ATOM 685 O O . LYS A 1 88 ? 0.228 -8.026 -2.064 1.00 96.75 88 LYS A O 1
ATOM 690 N N . ASN A 1 89 ? 0.322 -6.968 -4.037 1.00 95.00 89 ASN A N 1
ATOM 691 C CA . ASN A 1 89 ? 0.328 -8.178 -4.869 1.00 95.00 89 ASN A CA 1
ATOM 692 C C . ASN A 1 89 ? 1.604 -9.025 -4.725 1.00 95.00 89 ASN A C 1
ATOM 694 O O . ASN A 1 89 ? 1.615 -10.174 -5.168 1.00 95.00 89 ASN A O 1
ATOM 698 N N . ILE A 1 90 ? 2.656 -8.480 -4.110 1.00 94.19 90 ILE A N 1
ATOM 699 C CA . ILE A 1 90 ? 3.882 -9.207 -3.750 1.00 94.19 90 ILE A CA 1
ATOM 700 C C . ILE A 1 90 ? 4.012 -9.424 -2.234 1.00 94.19 90 ILE A C 1
ATOM 702 O O . ILE A 1 90 ? 5.043 -9.894 -1.774 1.00 94.19 90 ILE A O 1
ATOM 706 N N . GLY A 1 91 ? 2.966 -9.117 -1.455 1.00 95.00 91 GLY A N 1
ATOM 707 C CA . GLY A 1 91 ? 2.915 -9.379 -0.014 1.00 95.00 91 GLY A CA 1
ATOM 708 C C . GLY A 1 91 ? 3.130 -8.163 0.890 1.00 95.00 91 GLY A C 1
ATOM 709 O O . GLY A 1 91 ? 3.230 -8.345 2.100 1.00 95.00 91 GLY A O 1
ATOM 710 N N . MET A 1 92 ? 3.169 -6.935 0.355 1.00 96.06 92 MET A N 1
ATOM 711 C CA . MET A 1 92 ? 3.299 -5.732 1.186 1.00 96.06 92 MET A CA 1
ATOM 712 C C . MET A 1 92 ? 2.100 -5.566 2.114 1.00 96.06 92 MET A C 1
ATOM 714 O O . MET A 1 92 ? 0.944 -5.665 1.686 1.00 96.06 92 MET A O 1
ATOM 718 N N . ARG A 1 93 ? 2.394 -5.240 3.374 1.00 95.25 93 ARG A N 1
ATOM 719 C CA . ARG A 1 93 ? 1.410 -4.903 4.401 1.00 95.25 93 ARG A CA 1
ATOM 720 C C . ARG A 1 93 ? 1.865 -3.660 5.152 1.00 95.25 93 ARG A C 1
ATOM 722 O O . ARG A 1 93 ? 3.041 -3.527 5.474 1.00 95.25 93 ARG A O 1
ATOM 729 N N . ILE A 1 94 ? 0.931 -2.757 5.430 1.00 95.06 94 ILE A N 1
ATOM 730 C CA . ILE A 1 94 ? 1.203 -1.516 6.160 1.00 95.06 94 ILE A CA 1
ATOM 731 C C . ILE A 1 94 ? 0.861 -1.735 7.635 1.00 95.06 94 ILE A C 1
ATOM 733 O O . ILE A 1 94 ? -0.314 -1.835 7.987 1.00 95.06 94 ILE A O 1
ATOM 737 N N . ALA A 1 95 ? 1.873 -1.789 8.499 1.00 93.50 95 ALA A N 1
ATOM 738 C CA . ALA A 1 95 ? 1.683 -1.784 9.949 1.00 93.50 95 ALA A CA 1
ATOM 739 C C . ALA A 1 95 ? 1.522 -0.338 10.449 1.00 93.50 95 ALA A C 1
ATOM 741 O O . ALA A 1 95 ? 2.369 0.507 10.171 1.00 93.50 95 ALA A O 1
ATOM 742 N N . LEU A 1 96 ? 0.434 -0.037 11.169 1.00 91.62 96 LEU A N 1
ATOM 743 C CA . LEU A 1 96 ? 0.096 1.357 11.513 1.00 91.62 96 LEU A CA 1
ATOM 744 C C . LEU A 1 96 ? 0.751 1.879 12.795 1.00 91.62 96 LEU A C 1
ATOM 746 O O . LEU A 1 96 ? 1.055 3.062 12.895 1.00 91.62 96 LEU A O 1
ATOM 750 N N . THR A 1 97 ? 0.903 1.026 13.807 1.00 87.94 97 THR A N 1
ATOM 751 C CA . THR A 1 97 ? 1.290 1.471 15.161 1.00 87.94 97 THR A CA 1
ATOM 752 C C . THR A 1 97 ? 2.740 1.149 15.497 1.00 87.94 97 THR A C 1
ATOM 754 O O . THR A 1 97 ? 3.399 1.902 16.206 1.00 87.94 97 THR A O 1
ATOM 757 N N . HIS A 1 98 ? 3.222 0.006 15.024 1.00 86.50 98 HIS A N 1
ATOM 758 C CA . HIS A 1 98 ? 4.478 -0.592 15.451 1.00 86.50 98 HIS A CA 1
ATOM 759 C C . HIS A 1 98 ? 5.560 -0.434 14.389 1.00 86.50 98 HIS A C 1
ATOM 761 O O . HIS A 1 98 ? 5.270 -0.482 13.193 1.00 86.50 98 HIS A O 1
ATOM 767 N N . LEU A 1 99 ? 6.807 -0.271 14.831 1.00 80.06 99 LEU A N 1
ATOM 768 C CA . LEU A 1 99 ? 7.954 -0.227 13.931 1.00 80.06 99 LEU A CA 1
ATOM 769 C C . LEU A 1 99 ? 8.216 -1.617 13.330 1.00 80.06 99 LEU A C 1
ATOM 771 O O . LEU A 1 99 ? 7.952 -2.621 13.992 1.00 80.06 99 LEU A O 1
ATOM 775 N N . PRO A 1 100 ? 8.815 -1.705 12.128 1.00 77.88 100 PRO A N 1
ATOM 776 C CA . PRO A 1 100 ? 9.179 -2.991 11.531 1.00 77.88 100 PRO A CA 1
ATOM 777 C C . PRO A 1 100 ? 10.072 -3.870 12.425 1.00 77.88 100 PRO A C 1
ATOM 779 O O . PRO A 1 100 ? 9.994 -5.091 12.351 1.00 77.88 100 PRO A O 1
ATOM 782 N N . CYS A 1 101 ? 10.906 -3.261 13.277 1.00 80.38 101 CYS A N 1
ATOM 783 C CA . CYS A 1 101 ? 11.795 -3.963 14.208 1.00 80.38 101 CYS A CA 1
ATOM 784 C C . CYS A 1 101 ? 11.140 -4.384 15.539 1.00 80.38 101 CYS A C 1
ATOM 786 O O . CYS A 1 101 ? 11.745 -5.160 16.272 1.00 80.38 101 CYS A O 1
ATOM 788 N N . ASP A 1 102 ? 9.931 -3.905 15.845 1.00 86.25 102 ASP A N 1
ATOM 789 C CA . ASP A 1 102 ? 9.148 -4.282 17.033 1.00 86.25 102 ASP A CA 1
ATOM 790 C C . ASP A 1 102 ? 7.687 -4.526 16.619 1.00 86.25 102 ASP A C 1
ATOM 792 O O . ASP A 1 102 ? 6.811 -3.708 16.919 1.00 86.25 102 ASP A O 1
ATOM 796 N N . PRO A 1 103 ? 7.418 -5.594 15.840 1.00 88.12 103 PRO A N 1
ATOM 797 C CA . PRO A 1 103 ? 6.107 -5.826 15.253 1.00 88.12 103 PRO A CA 1
ATOM 798 C C . PRO A 1 103 ? 5.041 -6.051 16.327 1.00 88.12 103 PRO A C 1
ATOM 800 O O . PRO A 1 103 ? 5.298 -6.568 17.414 1.00 88.12 103 PRO A O 1
ATOM 803 N N . CYS A 1 104 ? 3.799 -5.695 15.998 1.00 93.00 104 CYS A N 1
ATOM 804 C CA . CYS A 1 104 ? 2.682 -5.903 16.908 1.00 93.00 104 CYS A CA 1
ATOM 805 C C . CYS A 1 104 ? 2.543 -7.400 17.252 1.00 93.00 104 CYS A C 1
ATOM 807 O O . CYS A 1 104 ? 2.443 -8.209 16.329 1.00 93.00 104 CYS A O 1
ATOM 809 N N . PRO A 1 105 ? 2.442 -7.786 18.538 1.00 93.81 105 PRO A N 1
ATOM 810 C CA . PRO A 1 105 ? 2.233 -9.186 18.913 1.00 93.81 105 PRO A CA 1
ATOM 811 C C . PRO A 1 105 ? 0.825 -9.690 18.559 1.00 93.81 105 PRO A C 1
ATOM 813 O O . PRO A 1 105 ? 0.597 -10.894 18.505 1.00 93.81 105 PRO A O 1
ATOM 816 N N . ILE A 1 106 ? -0.130 -8.775 18.348 1.00 95.62 106 ILE A N 1
ATOM 817 C CA . ILE A 1 106 ? -1.535 -9.083 18.049 1.00 95.62 106 ILE A CA 1
ATOM 818 C C . ILE A 1 106 ? -1.992 -8.199 16.875 1.00 95.62 106 ILE A C 1
ATOM 820 O O . ILE A 1 106 ? -2.728 -7.228 17.082 1.00 95.62 106 ILE A O 1
ATOM 824 N N . PRO A 1 107 ? -1.520 -8.459 15.644 1.00 95.12 107 PRO A N 1
ATOM 825 C CA . PRO A 1 107 ? -1.975 -7.725 14.474 1.00 95.12 107 PRO A CA 1
ATOM 826 C C . PRO A 1 107 ? -3.405 -8.144 14.109 1.00 95.12 107 PRO A C 1
ATOM 828 O O . PRO A 1 107 ? -3.771 -9.317 14.178 1.00 95.12 107 PRO A O 1
ATOM 831 N N . VAL A 1 108 ? -4.219 -7.179 13.690 1.00 96.38 108 VAL A N 1
ATOM 832 C CA . VAL A 1 108 ? -5.564 -7.398 13.155 1.00 96.38 108 VAL A CA 1
ATOM 833 C C . VAL A 1 108 ? -5.527 -7.064 11.661 1.00 96.38 108 VAL A C 1
ATOM 835 O O . VAL A 1 108 ? -5.593 -5.882 11.305 1.00 96.38 108 VAL A O 1
ATOM 838 N N . PRO A 1 109 ? -5.389 -8.078 10.788 1.00 96.12 109 PRO A N 1
ATOM 839 C CA . PRO A 1 109 ? -5.202 -7.862 9.361 1.00 96.12 109 PRO A CA 1
ATOM 840 C C . PRO A 1 109 ? -6.496 -7.407 8.674 1.00 96.12 109 PRO A C 1
ATOM 842 O O . PRO A 1 109 ? -7.569 -7.968 8.893 1.00 96.12 109 PRO A O 1
ATOM 845 N N . GLU A 1 110 ? -6.378 -6.437 7.771 1.00 96.31 110 GLU A N 1
ATOM 846 C CA . GLU A 1 110 ? -7.392 -6.053 6.789 1.00 96.31 110 GLU A CA 1
ATOM 847 C C . GLU A 1 110 ? -6.771 -6.150 5.394 1.00 96.31 110 GLU A C 1
ATOM 849 O O . GLU A 1 110 ? -5.832 -5.434 5.052 1.00 96.31 110 GLU A O 1
ATOM 854 N N . ASN A 1 111 ? -7.279 -7.074 4.581 1.00 96.12 111 ASN A N 1
ATOM 855 C CA . ASN A 1 111 ? -6.712 -7.358 3.264 1.00 96.12 111 ASN A CA 1
ATOM 856 C C . ASN A 1 111 ? -7.297 -6.470 2.166 1.00 96.12 111 ASN A C 1
ATOM 858 O O . ASN A 1 111 ? -6.779 -6.490 1.054 1.00 96.12 111 ASN A O 1
ATOM 862 N N . HIS A 1 112 ? -8.381 -5.742 2.432 1.00 95.69 112 HIS A N 1
ATOM 863 C CA . HIS A 1 112 ? -9.029 -4.876 1.454 1.00 95.69 112 HIS A CA 1
ATOM 864 C C . HIS A 1 112 ? -9.261 -3.500 2.064 1.00 95.69 112 HIS A C 1
ATOM 866 O O . HIS A 1 112 ? -10.353 -3.187 2.539 1.00 95.69 112 HIS A O 1
ATOM 872 N N . PHE A 1 113 ? -8.216 -2.677 2.031 1.00 97.75 113 PHE A N 1
ATOM 873 C CA . PHE A 1 113 ? -8.282 -1.289 2.460 1.00 97.75 113 PHE A CA 1
ATOM 874 C C . PHE A 1 113 ? -7.907 -0.365 1.303 1.00 97.75 113 PHE A C 1
ATOM 876 O O . PHE A 1 113 ? -6.974 -0.651 0.554 1.00 97.75 113 PHE A O 1
ATOM 883 N N . ILE A 1 114 ? -8.642 0.733 1.143 1.00 98.00 114 ILE A N 1
ATOM 884 C CA . ILE A 1 114 ? -8.383 1.705 0.077 1.00 98.00 114 ILE A CA 1
ATOM 885 C C . ILE A 1 114 ? -7.662 2.926 0.643 1.00 98.00 114 ILE A C 1
ATOM 887 O O . ILE A 1 114 ? -8.163 3.573 1.558 1.00 98.00 114 ILE A O 1
ATOM 891 N N . ILE A 1 115 ? -6.512 3.282 0.080 1.00 98.06 115 ILE A N 1
ATOM 892 C CA . ILE A 1 115 ? -5.861 4.566 0.358 1.00 98.06 115 ILE A CA 1
ATOM 893 C C . ILE A 1 115 ? -5.949 5.431 -0.891 1.00 98.06 115 ILE A C 1
ATOM 895 O O . ILE A 1 115 ? -5.416 5.071 -1.935 1.00 98.06 115 ILE A O 1
ATOM 899 N N . VAL A 1 116 ? -6.625 6.571 -0.792 1.00 96.62 116 VAL A N 1
ATOM 900 C CA . VAL A 1 116 ? -6.675 7.565 -1.867 1.00 96.62 116 VAL A CA 1
ATOM 901 C C . VAL A 1 116 ? -5.488 8.505 -1.712 1.00 96.62 116 VAL A C 1
ATOM 903 O O . VAL A 1 116 ? -5.370 9.187 -0.694 1.00 96.62 116 VAL A O 1
ATOM 906 N N . ASP A 1 117 ? -4.618 8.543 -2.714 1.00 95.62 117 ASP A N 1
ATOM 907 C CA . ASP A 1 117 ? -3.476 9.451 -2.782 1.00 95.62 117 ASP A CA 1
ATOM 908 C C . ASP A 1 117 ? -3.603 10.383 -4.005 1.00 95.62 117 ASP A C 1
ATOM 910 O O . ASP A 1 117 ? -4.605 10.358 -4.721 1.00 95.62 117 ASP A O 1
ATOM 914 N N . THR A 1 118 ? -2.634 11.273 -4.213 1.00 91.12 118 THR A N 1
ATOM 915 C CA . THR A 1 118 ? -2.668 12.304 -5.261 1.00 91.12 118 THR A CA 1
ATOM 916 C C . THR A 1 118 ? -2.635 11.748 -6.676 1.00 91.12 118 THR A C 1
ATOM 918 O O . THR A 1 118 ? -3.075 12.424 -7.600 1.00 91.12 118 THR A O 1
ATOM 921 N N . ASP A 1 119 ? -2.067 10.561 -6.847 1.00 88.19 119 ASP A N 1
ATOM 922 C CA . ASP A 1 119 ? -1.913 9.887 -8.129 1.00 88.19 119 ASP A CA 1
ATOM 923 C C . ASP A 1 119 ? -3.090 8.943 -8.416 1.00 88.19 119 ASP A C 1
ATOM 925 O O . ASP A 1 119 ? -3.656 8.974 -9.508 1.00 88.19 119 ASP A O 1
ATOM 929 N N . ARG A 1 120 ? -3.476 8.109 -7.441 1.00 90.56 120 ARG A N 1
ATOM 930 C CA . ARG A 1 120 ? -4.511 7.079 -7.607 1.00 90.56 120 ARG A CA 1
ATOM 931 C C . ARG A 1 120 ? -5.082 6.584 -6.276 1.00 90.56 120 ARG A C 1
ATOM 933 O O . ARG A 1 120 ? -4.617 6.924 -5.189 1.00 90.56 120 ARG A O 1
ATOM 940 N N . ALA A 1 121 ? -6.104 5.736 -6.377 1.00 95.56 121 ALA A N 1
ATOM 941 C CA . ALA A 1 121 ? -6.599 4.942 -5.259 1.00 95.56 121 ALA A CA 1
ATOM 942 C C . ALA A 1 121 ? -5.873 3.589 -5.206 1.00 95.56 121 ALA A C 1
ATOM 944 O O . ALA A 1 121 ? -5.873 2.826 -6.172 1.00 95.56 121 ALA A O 1
ATOM 945 N N . HIS A 1 122 ? -5.287 3.285 -4.054 1.00 96.25 122 HIS A N 1
ATOM 946 C CA . HIS A 1 122 ? -4.466 2.106 -3.814 1.00 96.25 122 HIS A CA 1
ATOM 947 C C . HIS A 1 122 ? -5.246 1.066 -3.021 1.00 96.25 122 HIS A C 1
ATOM 949 O O . HIS A 1 122 ? -5.736 1.354 -1.930 1.00 96.25 122 HIS A O 1
ATOM 955 N N . ASN A 1 123 ? -5.338 -0.157 -3.542 1.00 96.62 123 ASN A N 1
ATOM 956 C CA . ASN A 1 123 ? -5.835 -1.299 -2.778 1.00 96.62 123 ASN A CA 1
ATOM 957 C C . ASN A 1 123 ? -4.667 -1.934 -2.019 1.00 96.62 123 ASN A C 1
ATOM 959 O O . ASN A 1 123 ? -3.788 -2.550 -2.624 1.00 96.62 123 ASN A O 1
ATOM 963 N N . VAL A 1 124 ? -4.666 -1.782 -0.698 1.00 97.50 124 VAL A N 1
ATOM 964 C CA . VAL A 1 124 ? -3.573 -2.194 0.186 1.00 97.50 124 VAL A CA 1
ATOM 965 C C . VAL A 1 124 ? -4.042 -3.220 1.215 1.00 97.50 124 VAL A C 1
ATOM 967 O O . VAL A 1 124 ? -5.239 -3.3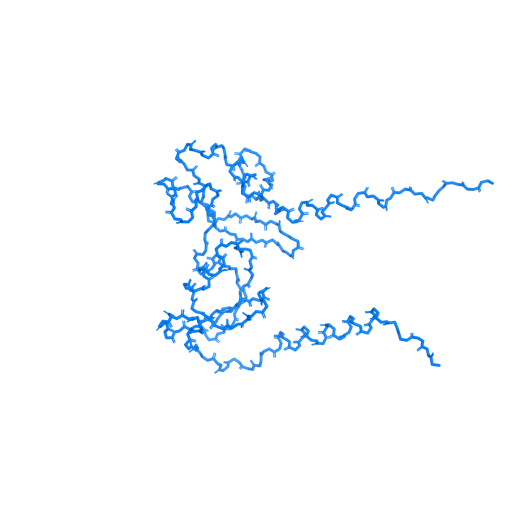82 1.473 1.00 97.50 124 VAL A O 1
ATOM 970 N N . ALA A 1 125 ? -3.075 -3.920 1.803 1.00 97.62 125 ALA A N 1
ATOM 971 C CA . ALA A 1 125 ? -3.273 -4.675 3.029 1.00 97.62 125 ALA A CA 1
ATOM 972 C C . ALA A 1 125 ? -2.716 -3.870 4.211 1.00 97.62 125 ALA A C 1
A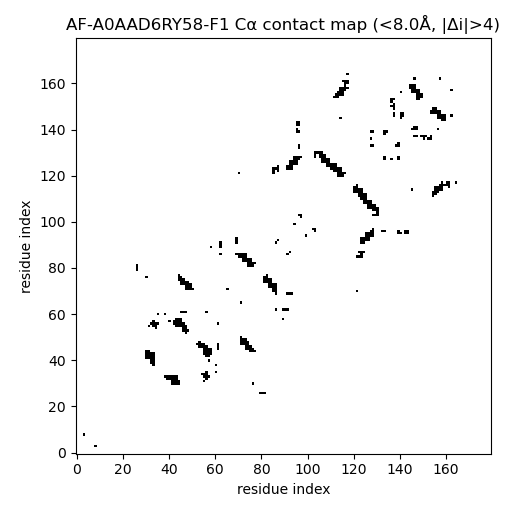TOM 974 O O . ALA A 1 125 ? -1.606 -3.341 4.134 1.00 97.62 125 ALA A O 1
ATOM 975 N N . ILE A 1 126 ? -3.487 -3.776 5.290 1.00 96.19 126 ILE A N 1
ATOM 976 C CA . ILE A 1 126 ? -3.128 -3.046 6.509 1.00 96.19 126 ILE A CA 1
ATOM 977 C C . ILE A 1 126 ? -3.180 -3.999 7.698 1.00 96.19 126 ILE A C 1
ATOM 979 O O . ILE A 1 126 ? -4.074 -4.840 7.784 1.00 96.19 126 ILE A O 1
ATOM 983 N N . ASP A 1 127 ? -2.254 -3.822 8.634 1.00 96.00 127 ASP A N 1
ATOM 984 C CA . ASP A 1 127 ? -2.264 -4.474 9.937 1.00 96.00 127 ASP A CA 1
ATOM 985 C C . ASP A 1 127 ? -2.500 -3.432 11.038 1.00 96.00 127 ASP A C 1
ATOM 987 O O . ASP A 1 127 ? -1.629 -2.619 11.366 1.00 96.00 127 ASP A O 1
ATOM 991 N N . PHE A 1 128 ? -3.704 -3.459 11.618 1.00 96.25 128 PHE A N 1
ATOM 992 C CA . PHE A 1 128 ? -4.031 -2.682 12.816 1.00 96.25 128 PHE A CA 1
ATOM 993 C C . PHE A 1 128 ? -3.401 -3.347 14.056 1.00 96.25 128 PHE A C 1
ATOM 995 O O . PHE A 1 128 ? -3.355 -4.574 14.130 1.00 96.25 128 PHE A O 1
ATOM 1002 N N . CYS A 1 129 ? -2.970 -2.589 15.072 1.00 95.88 129 CYS A N 1
ATOM 1003 C CA . CYS A 1 129 ? -2.663 -3.177 16.387 1.00 95.88 129 CYS A CA 1
ATOM 1004 C C . CYS A 1 129 ? -3.974 -3.542 17.096 1.00 95.88 129 CYS A C 1
ATOM 1006 O O . CYS A 1 129 ? -4.821 -2.685 17.356 1.00 95.88 129 CYS A O 1
ATOM 1008 N N . GLY A 1 130 ? -4.107 -4.817 17.461 1.00 95.12 130 GLY A N 1
ATOM 1009 C CA . GLY A 1 130 ? -5.094 -5.337 18.415 1.00 95.12 130 GLY A CA 1
ATOM 1010 C C . GLY A 1 130 ? -4.551 -5.448 19.843 1.00 95.12 130 GLY A C 1
ATOM 1011 O O . GLY A 1 130 ? -5.243 -5.897 20.746 1.00 95.12 130 GLY A O 1
ATOM 1012 N N . CYS A 1 131 ? -3.309 -5.019 20.055 1.00 94.31 131 CYS A N 1
ATOM 1013 C CA . CYS A 1 131 ? -2.561 -5.082 21.304 1.00 94.31 131 CYS A CA 1
ATOM 1014 C C . CYS A 1 131 ? -2.963 -4.040 22.369 1.00 94.31 131 CYS A C 1
ATOM 1016 O O . CYS A 1 131 ? -2.351 -3.981 23.432 1.00 94.31 131 CYS A O 1
ATOM 1018 N N . GLY A 1 132 ? -3.928 -3.165 22.070 1.00 89.12 132 GLY A N 1
ATOM 1019 C CA . GLY A 1 132 ? -4.398 -2.095 22.959 1.00 89.12 132 GLY A CA 1
ATOM 1020 C C . GLY A 1 132 ? -3.533 -0.827 22.983 1.00 89.12 132 GLY A C 1
ATOM 1021 O O . GLY A 1 132 ? -4.029 0.227 23.362 1.00 89.12 132 GLY A O 1
ATOM 1022 N N . LYS A 1 133 ? -2.277 -0.876 22.515 1.00 88.00 133 LYS A N 1
ATOM 1023 C CA . LYS A 1 133 ? -1.369 0.292 22.497 1.00 88.00 133 LYS A CA 1
ATOM 1024 C C . LYS A 1 133 ? -1.723 1.351 21.444 1.00 88.00 133 LYS A C 1
ATOM 1026 O O . LYS A 1 133 ? -1.295 2.491 21.569 1.00 88.00 133 LYS A O 1
ATOM 1031 N N . GLY A 1 134 ? -2.460 0.972 20.398 1.00 83.88 134 GLY A N 1
ATOM 1032 C CA . GLY A 1 134 ? -2.749 1.836 19.247 1.00 83.88 134 GLY A CA 1
ATOM 1033 C C . GLY A 1 134 ? -4.046 2.646 19.330 1.00 83.88 134 GLY A C 1
ATOM 1034 O O . GLY A 1 134 ? -4.296 3.443 18.435 1.00 83.88 134 GLY A O 1
ATOM 1035 N N . GLY A 1 135 ? -4.887 2.439 20.348 1.00 92.94 135 GLY A N 1
ATOM 1036 C CA . GLY A 1 135 ? -6.228 3.033 20.390 1.00 92.94 135 GLY A CA 1
ATOM 1037 C C . GLY A 1 135 ? -7.170 2.459 19.321 1.00 92.94 135 GLY A C 1
ATOM 1038 O O . GLY A 1 135 ? -7.012 1.322 18.859 1.00 92.94 135 GLY A O 1
ATOM 1039 N N . THR A 1 136 ? -8.170 3.243 18.931 1.00 95.31 136 THR A N 1
ATOM 1040 C CA . THR A 1 136 ? -9.147 2.904 17.889 1.00 95.31 136 THR A CA 1
ATOM 1041 C C . THR A 1 136 ? -8.499 2.801 16.507 1.00 95.31 136 THR A C 1
ATOM 1043 O O . THR A 1 136 ? -7.446 3.374 16.234 1.00 95.31 136 THR A O 1
ATOM 1046 N N . ARG A 1 137 ? -9.159 2.111 15.567 1.00 96.06 137 ARG A N 1
ATOM 1047 C CA . ARG A 1 137 ? -8.671 2.004 14.178 1.00 96.06 137 ARG A CA 1
ATOM 1048 C C . ARG A 1 137 ? -8.459 3.369 13.515 1.00 96.06 137 ARG A C 1
ATOM 1050 O O . ARG A 1 137 ? -7.511 3.535 12.755 1.00 96.06 137 ARG A O 1
ATOM 1057 N N . ALA A 1 138 ? -9.339 4.330 13.792 1.00 96.31 138 ALA A N 1
ATOM 1058 C CA . ALA A 1 138 ? -9.233 5.679 13.252 1.00 96.31 138 ALA A CA 1
ATOM 1059 C C . ALA A 1 138 ? -8.007 6.421 13.804 1.00 96.31 138 ALA A C 1
ATOM 1061 O O . ALA A 1 138 ? -7.276 7.035 13.033 1.00 96.31 138 ALA A O 1
ATOM 1062 N N . GLU A 1 139 ? -7.741 6.314 15.108 1.00 95.94 139 GLU A N 1
ATOM 1063 C CA . GLU A 1 139 ? -6.553 6.907 15.738 1.00 95.94 139 GLU A CA 1
ATOM 1064 C C . GLU A 1 139 ? -5.258 6.305 15.184 1.00 95.94 139 GLU A C 1
ATOM 1066 O O . GLU A 1 139 ? -4.338 7.051 14.859 1.00 95.94 139 GLU A O 1
ATOM 1071 N N . GLN A 1 140 ? -5.208 4.983 14.979 1.00 96.62 140 GLN A N 1
ATOM 1072 C CA . GLN A 1 140 ? -4.056 4.316 14.355 1.00 96.62 140 GLN A CA 1
ATOM 1073 C C . GLN A 1 140 ? -3.787 4.832 12.936 1.00 96.62 140 GLN A C 1
ATOM 1075 O O . GLN A 1 140 ? -2.637 5.071 12.575 1.00 96.62 140 GLN A O 1
ATOM 1080 N N . LEU A 1 141 ? -4.839 5.032 12.133 1.00 97.00 141 LEU A N 1
ATOM 1081 C CA . LEU A 1 141 ? -4.711 5.606 10.790 1.00 97.00 141 LEU A CA 1
ATOM 1082 C C . LEU A 1 141 ? -4.180 7.042 10.853 1.00 97.00 141 LEU A C 1
ATOM 1084 O O . LE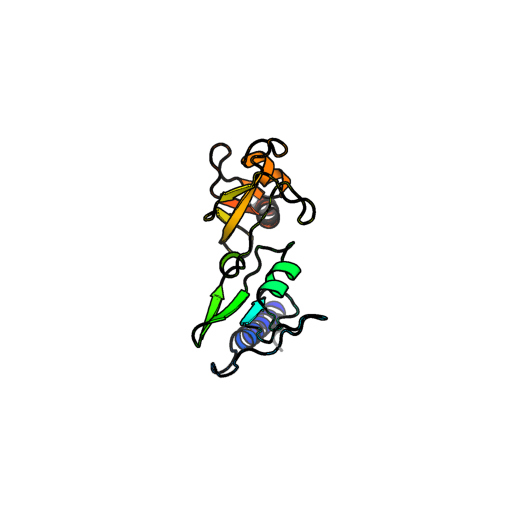U A 1 141 ? -3.219 7.364 10.158 1.00 97.00 141 LEU A O 1
ATOM 1088 N N . VAL A 1 142 ? -4.747 7.884 11.721 1.00 95.62 142 VAL A N 1
ATOM 1089 C CA . VAL A 1 142 ? -4.316 9.283 11.873 1.00 95.62 142 VAL A CA 1
ATOM 1090 C C . VAL A 1 142 ? -2.863 9.366 12.346 1.00 95.62 142 VAL A C 1
ATOM 1092 O O . VAL A 1 142 ? -2.096 10.162 11.802 1.00 95.62 142 VAL A O 1
ATOM 1095 N N . ALA A 1 143 ? -2.453 8.513 13.288 1.00 94.06 143 ALA A N 1
ATOM 1096 C CA . ALA A 1 143 ? -1.063 8.407 13.732 1.00 94.06 143 ALA A CA 1
ATOM 1097 C C . ALA A 1 143 ? -0.117 8.022 12.579 1.00 94.06 143 ALA A C 1
ATOM 1099 O O . ALA A 1 143 ? 0.980 8.569 12.469 1.00 94.06 143 ALA A O 1
ATOM 1100 N N . ALA A 1 144 ? -0.579 7.166 11.664 1.00 93.56 144 ALA A N 1
ATOM 1101 C CA . ALA A 1 144 ? 0.117 6.804 10.430 1.00 93.56 144 ALA A CA 1
ATOM 1102 C C . ALA A 1 144 ? -0.044 7.834 9.289 1.00 93.56 144 ALA A C 1
ATOM 1104 O O . ALA A 1 144 ? 0.304 7.544 8.144 1.00 93.56 144 ALA A O 1
ATOM 1105 N N . ARG A 1 145 ? -0.561 9.040 9.571 1.00 95.19 145 ARG A N 1
ATOM 1106 C CA . ARG A 1 145 ? -0.822 10.108 8.586 1.00 95.19 145 ARG A CA 1
ATOM 1107 C C . ARG A 1 145 ? -1.797 9.706 7.468 1.00 95.19 145 ARG A C 1
ATOM 1109 O O . ARG A 1 145 ? -1.694 10.173 6.332 1.00 95.19 145 ARG A O 1
ATOM 1116 N N . LEU A 1 146 ? -2.768 8.864 7.802 1.00 96.75 146 LEU A N 1
ATOM 1117 C CA . LEU A 1 146 ? -3.887 8.474 6.951 1.00 96.75 146 LEU A CA 1
ATOM 1118 C C . LEU A 1 146 ? -5.185 9.011 7.557 1.00 96.75 146 LEU A C 1
ATOM 1120 O O . LEU A 1 146 ? -5.526 8.711 8.698 1.00 96.75 146 LEU A O 1
ATOM 1124 N N . TYR A 1 147 ? -5.934 9.800 6.794 1.00 96.56 147 TYR A N 1
ATOM 1125 C CA . TYR A 1 147 ? -7.185 10.395 7.256 1.00 96.56 147 TYR A CA 1
ATOM 1126 C C . TYR A 1 147 ? -8.355 9.458 6.946 1.00 96.56 147 TYR A C 1
ATOM 1128 O O . TYR A 1 147 ? -8.699 9.302 5.772 1.00 96.56 147 TYR A O 1
ATOM 1136 N N . PRO A 1 148 ? -8.960 8.799 7.950 1.00 97.25 148 PRO A N 1
ATOM 1137 C CA . PRO A 1 148 ? -10.004 7.811 7.716 1.00 97.25 148 PRO A CA 1
ATOM 1138 C C . PRO A 1 148 ? -11.245 8.444 7.078 1.00 97.25 148 PRO A C 1
ATOM 1140 O O . PRO A 1 148 ? -11.672 9.529 7.463 1.00 97.25 148 PRO A O 1
ATOM 1143 N N . CYS A 1 149 ? -11.884 7.726 6.155 1.00 94.62 149 CYS A N 1
ATOM 1144 C CA . CYS A 1 149 ? -13.170 8.145 5.586 1.00 94.62 149 CYS A CA 1
ATOM 1145 C C . CYS A 1 149 ? -14.367 7.848 6.518 1.00 94.62 149 CYS A C 1
ATOM 1147 O O . CYS A 1 149 ? -15.481 8.281 6.242 1.00 94.62 149 CYS A O 1
ATOM 1149 N N . SER A 1 150 ? -14.157 7.088 7.600 1.00 92.06 150 SER A N 1
ATOM 1150 C CA . SER A 1 150 ? -15.139 6.789 8.653 1.00 92.06 150 SER A CA 1
ATOM 1151 C C . SER A 1 150 ? -14.412 6.506 9.968 1.00 92.06 150 SER A C 1
ATOM 1153 O O . SER A 1 150 ? -13.414 5.786 9.970 1.00 92.06 150 SER A O 1
ATOM 1155 N N . TYR A 1 151 ? -14.923 7.029 11.083 1.00 90.94 151 TYR A N 1
ATOM 1156 C CA . TYR A 1 151 ? -14.336 6.808 12.410 1.00 90.94 151 TYR A CA 1
ATOM 1157 C C . TYR A 1 151 ? -14.759 5.480 13.052 1.00 90.94 151 TYR A C 1
ATOM 1159 O O . TYR A 1 151 ? -13.989 4.894 13.808 1.00 90.94 151 TYR A O 1
ATOM 1167 N N . GLU A 1 152 ? -15.946 4.967 12.724 1.00 88.50 152 GLU A N 1
ATOM 1168 C CA . GLU A 1 152 ? -16.483 3.744 13.334 1.00 88.50 152 GLU A CA 1
ATOM 1169 C C . GLU A 1 152 ? -15.909 2.476 12.693 1.00 88.50 152 GLU A C 1
ATOM 1171 O O . GLU A 1 152 ? -15.491 1.540 13.377 1.00 88.50 152 GLU A O 1
ATOM 1176 N N . ARG A 1 153 ? -15.893 2.425 11.355 1.00 89.56 153 ARG A N 1
ATOM 1177 C CA . ARG A 1 153 ? -15.446 1.256 10.581 1.00 89.56 153 ARG A CA 1
ATOM 1178 C C . ARG A 1 153 ? -14.677 1.709 9.338 1.00 89.56 153 ARG A C 1
ATOM 1180 O O . ARG A 1 153 ? -15.195 1.592 8.225 1.00 89.56 153 ARG A O 1
ATOM 1187 N N . PRO A 1 154 ? -13.445 2.226 9.492 1.00 92.06 154 PRO A N 1
ATOM 1188 C CA . PRO A 1 154 ? -12.656 2.665 8.352 1.00 92.06 154 PRO A CA 1
ATOM 1189 C C . PRO A 1 154 ? -12.360 1.480 7.427 1.00 92.06 154 PRO A C 1
ATOM 1191 O O . PRO A 1 154 ? -11.761 0.488 7.840 1.00 92.06 154 PRO A O 1
ATOM 1194 N N . ARG A 1 155 ? -12.781 1.599 6.164 1.00 94.81 155 ARG A N 1
ATOM 1195 C CA . ARG A 1 155 ? -12.376 0.716 5.049 1.00 94.81 155 ARG A CA 1
ATOM 1196 C C . ARG A 1 155 ? -11.582 1.463 3.975 1.00 94.81 155 ARG A C 1
ATOM 1198 O O . ARG A 1 155 ? -11.114 0.864 3.010 1.00 94.81 155 ARG A O 1
ATOM 1205 N N . ALA A 1 156 ? -11.467 2.776 4.147 1.00 97.19 156 ALA A N 1
ATOM 1206 C CA . ALA A 1 156 ? -10.713 3.657 3.287 1.00 97.19 156 ALA A CA 1
ATOM 1207 C C . ALA A 1 156 ? -10.138 4.832 4.087 1.00 97.19 156 ALA A C 1
ATOM 1209 O O . ALA A 1 156 ? -10.694 5.217 5.124 1.00 97.19 156 ALA A O 1
ATOM 1210 N N . ALA A 1 157 ? -9.046 5.402 3.590 1.00 97.94 157 ALA A N 1
ATOM 1211 C CA . ALA A 1 157 ? -8.442 6.623 4.100 1.00 97.94 157 ALA A CA 1
ATOM 1212 C C . ALA A 1 157 ? -7.860 7.469 2.959 1.00 97.94 157 ALA A C 1
ATOM 1214 O O . ALA A 1 157 ? -7.622 6.980 1.856 1.00 97.94 157 ALA A O 1
ATOM 1215 N N . ILE A 1 158 ? -7.611 8.741 3.241 1.00 97.25 158 ILE A N 1
ATOM 1216 C CA . ILE A 1 158 ? -6.936 9.682 2.348 1.00 97.25 158 ILE A CA 1
ATOM 1217 C C . ILE A 1 158 ? -5.501 9.862 2.848 1.00 97.25 158 ILE A C 1
ATOM 1219 O O . ILE A 1 158 ? -5.278 10.041 4.048 1.00 97.25 158 ILE A O 1
ATOM 1223 N N . SER A 1 159 ? -4.524 9.813 1.943 1.00 96.62 159 SER A N 1
ATOM 1224 C CA . SER A 1 159 ? -3.123 10.071 2.279 1.00 96.62 159 SER A CA 1
ATOM 1225 C C . SER A 1 159 ? -2.938 11.507 2.779 1.00 96.62 159 SER A C 1
ATOM 1227 O O . SER A 1 159 ? -3.656 12.431 2.382 1.00 96.62 159 SER A O 1
ATOM 1229 N N . PHE A 1 160 ? -1.928 11.737 3.617 1.00 94.00 160 PHE A N 1
ATOM 1230 C CA . PHE A 1 160 ? -1.597 13.095 4.043 1.00 94.00 160 PHE A CA 1
ATOM 1231 C C . PHE A 1 160 ? -1.286 14.032 2.876 1.00 94.00 160 PHE A C 1
ATOM 1233 O O . PHE A 1 160 ? -1.757 15.168 2.863 1.00 94.00 160 PHE A O 1
ATOM 1240 N N . ARG A 1 161 ? -0.552 13.538 1.873 1.00 92.56 161 ARG A N 1
ATOM 1241 C CA . ARG A 1 161 ? -0.196 14.299 0.671 1.00 92.56 161 ARG A CA 1
ATOM 1242 C C . ARG A 1 161 ? -1.446 14.780 -0.073 1.00 92.56 161 ARG A C 1
ATOM 1244 O O . ARG A 1 161 ? -1.556 15.963 -0.374 1.00 92.56 161 ARG A O 1
ATOM 1251 N N . MET A 1 162 ? -2.426 13.902 -0.278 1.00 92.38 162 MET A N 1
ATOM 1252 C CA . MET A 1 162 ? -3.694 14.270 -0.911 1.00 92.38 162 MET A CA 1
ATOM 1253 C C . MET A 1 162 ? -4.501 15.260 -0.061 1.00 92.38 162 MET A C 1
ATOM 1255 O O . MET A 1 162 ? -5.036 16.239 -0.588 1.00 92.38 162 MET A O 1
ATOM 1259 N N . ALA A 1 163 ? -4.553 15.056 1.259 1.00 89.81 163 ALA A N 1
ATOM 1260 C CA . ALA A 1 163 ? -5.292 15.928 2.170 1.00 89.81 163 ALA A CA 1
ATOM 1261 C C . ALA A 1 163 ? -4.786 17.385 2.142 1.00 89.81 163 ALA A C 1
ATOM 1263 O O . ALA A 1 163 ? -5.597 18.314 2.088 1.00 89.81 163 ALA A O 1
ATOM 1264 N N . ILE A 1 164 ? -3.463 17.599 2.116 1.00 89.25 164 ILE A N 1
ATOM 1265 C CA . ILE A 1 164 ? -2.881 18.950 2.035 1.00 89.25 164 ILE A CA 1
ATOM 1266 C C . ILE A 1 164 ? -3.038 19.583 0.644 1.00 89.25 164 ILE A C 1
ATOM 1268 O O . ILE A 1 164 ? -3.259 20.787 0.532 1.00 89.25 164 ILE A O 1
ATOM 1272 N N . THR A 1 165 ? -2.980 18.794 -0.434 1.00 85.38 165 THR A N 1
ATOM 1273 C CA . THR A 1 165 ? -3.197 19.310 -1.795 1.00 85.38 165 THR A CA 1
ATOM 1274 C C . THR A 1 165 ? -4.641 19.781 -1.984 1.00 85.38 165 THR A C 1
ATOM 1276 O O . THR A 1 165 ? -4.886 20.804 -2.626 1.00 85.38 165 THR A O 1
ATOM 1279 N N . ALA A 1 166 ? -5.610 19.068 -1.405 1.00 78.00 166 ALA A N 1
ATOM 1280 C CA . ALA A 1 166 ? -7.021 19.426 -1.493 1.00 78.00 166 ALA A CA 1
ATOM 1281 C C . ALA A 1 166 ? -7.369 20.702 -0.703 1.00 78.00 166 ALA A C 1
ATOM 1283 O O . ALA A 1 166 ? -8.212 21.486 -1.146 1.00 78.00 166 ALA A O 1
ATOM 1284 N N . SER A 1 167 ? -6.723 20.945 0.443 1.00 72.25 167 SER A N 1
ATOM 1285 C CA . SER A 1 167 ? -6.985 22.134 1.266 1.00 72.25 167 SER A CA 1
ATOM 1286 C C . SER A 1 167 ? -6.457 23.427 0.630 1.00 72.25 167 SER A C 1
ATOM 1288 O O . SER A 1 167 ? -7.123 24.460 0.720 1.00 72.25 167 SER A O 1
ATOM 1290 N N . GLY A 1 168 ? -5.342 23.367 -0.108 1.00 60.56 168 GLY A N 1
ATOM 1291 C CA . GLY A 1 168 ? -4.769 24.509 -0.834 1.00 60.56 168 GLY A CA 1
ATOM 1292 C C . GLY A 1 168 ? -5.609 25.026 -2.013 1.00 60.56 168 GLY A C 1
ATOM 1293 O O . GLY A 1 168 ? -5.386 26.138 -2.485 1.00 60.56 168 GLY A O 1
ATOM 1294 N N . ARG A 1 169 ? -6.611 24.266 -2.482 1.00 59.00 169 ARG A N 1
ATOM 1295 C CA . ARG A 1 169 ? -7.486 24.657 -3.607 1.00 59.00 169 ARG A CA 1
ATOM 1296 C C . ARG A 1 169 ? -8.658 25.570 -3.215 1.00 59.00 169 ARG A C 1
ATOM 1298 O O . ARG A 1 169 ? -9.397 26.003 -4.092 1.00 59.00 169 ARG A O 1
ATOM 1305 N N . ARG A 1 170 ? -8.840 25.900 -1.928 1.00 55.88 170 ARG A N 1
ATOM 1306 C CA . ARG A 1 170 ? -9.989 26.696 -1.438 1.00 55.88 170 ARG A CA 1
ATOM 1307 C C . ARG A 1 170 ? -9.853 28.226 -1.567 1.00 55.88 170 ARG A C 1
ATOM 1309 O O . ARG A 1 170 ? -10.713 28.931 -1.056 1.00 55.88 170 ARG A O 1
ATOM 1316 N N . SER A 1 171 ? -8.837 28.764 -2.250 1.00 50.94 171 SER A N 1
ATOM 1317 C CA . SER A 1 171 ? -8.574 30.220 -2.306 1.00 50.94 171 SER A CA 1
ATOM 1318 C C . SER A 1 171 ? -8.737 30.899 -3.679 1.00 50.94 171 SER A C 1
ATOM 1320 O O . SER A 1 171 ? -8.311 32.040 -3.839 1.00 50.94 171 SER A O 1
ATOM 1322 N N . ARG A 1 172 ? -9.368 30.270 -4.684 1.00 52.75 172 ARG A N 1
ATOM 1323 C CA . ARG A 1 172 ? -9.555 30.884 -6.023 1.00 52.75 172 ARG A CA 1
ATOM 1324 C C . ARG A 1 172 ? -11.001 30.918 -6.532 1.00 52.75 172 ARG A C 1
ATOM 1326 O O . ARG A 1 172 ? -11.257 30.655 -7.701 1.00 52.75 172 ARG A O 1
ATOM 1333 N N . SER A 1 173 ? -11.948 31.312 -5.684 1.00 49.75 173 SER A N 1
ATOM 1334 C CA . SER A 1 173 ? -13.284 31.706 -6.151 1.00 49.75 173 SER A CA 1
ATOM 1335 C C . SER A 1 173 ? -13.890 32.820 -5.293 1.00 49.75 173 SER A C 1
ATOM 1337 O O . SER A 1 173 ? -14.681 32.528 -4.405 1.00 49.75 173 SER A O 1
ATOM 1339 N N . SER A 1 174 ? -13.515 34.079 -5.561 1.00 50.81 174 SER A N 1
ATOM 1340 C CA . SER A 1 174 ? -14.396 35.265 -5.468 1.00 50.81 174 SER A CA 1
ATOM 1341 C C . SER A 1 174 ? -13.610 36.576 -5.656 1.00 50.81 174 SER A C 1
ATOM 1343 O O . SER A 1 174 ? -13.034 37.082 -4.697 1.00 50.81 174 SER A O 1
ATOM 1345 N N . SER A 1 175 ? -13.617 37.144 -6.867 1.00 47.16 175 SER A N 1
ATOM 1346 C CA . SER A 1 175 ? -13.597 38.608 -7.088 1.00 47.16 175 SER A CA 1
ATOM 1347 C C . SER A 1 175 ? -13.735 38.958 -8.579 1.00 47.16 175 SER A C 1
ATOM 1349 O O . SER A 1 175 ? -12.783 39.341 -9.251 1.00 47.16 175 SER A O 1
ATOM 1351 N N . ARG A 1 176 ? -14.957 38.855 -9.112 1.00 50.00 176 ARG A N 1
ATOM 1352 C CA . ARG A 1 176 ? -15.410 39.681 -10.248 1.00 50.00 176 ARG A CA 1
ATOM 1353 C C . ARG A 1 176 ? -16.874 40.073 -10.037 1.00 50.00 176 ARG A C 1
ATOM 1355 O O . ARG A 1 176 ? -17.776 39.379 -10.485 1.00 50.00 176 ARG A O 1
ATOM 1362 N N . ALA A 1 177 ? -17.053 41.156 -9.291 1.00 46.84 177 ALA A N 1
ATOM 1363 C CA . ALA A 1 177 ? -18.221 42.036 -9.172 1.00 46.84 177 ALA A CA 1
ATOM 1364 C C . ALA A 1 177 ? -17.721 43.187 -8.273 1.00 46.84 177 ALA A C 1
ATOM 1366 O O . ALA A 1 177 ? -17.127 42.899 -7.240 1.00 46.84 177 ALA A O 1
ATOM 1367 N N . SER A 1 178 ? -17.777 44.475 -8.574 1.00 45.91 178 SER A N 1
ATOM 1368 C CA . SER A 1 178 ? -18.454 45.271 -9.593 1.00 45.91 178 SER A CA 1
ATOM 1369 C C . SER A 1 178 ? -17.627 46.559 -9.726 1.00 45.91 178 SER A C 1
ATOM 1371 O O . SER A 1 178 ? -17.031 46.993 -8.738 1.00 45.91 178 SER A O 1
ATOM 1373 N N . SER A 1 179 ? -17.572 47.166 -10.905 1.00 49.56 179 SER A N 1
ATOM 1374 C CA . SER A 1 179 ? -17.068 48.533 -11.071 1.00 49.56 179 SER A CA 1
ATOM 1375 C C . SER A 1 179 ? -18.231 49.363 -11.590 1.00 49.56 179 SER A C 1
ATOM 1377 O O . SER A 1 179 ? -18.665 49.133 -12.719 1.00 49.56 179 SER A O 1
ATOM 1379 N N . ASP A 1 180 ? -18.750 50.227 -10.720 1.00 50.12 180 ASP A N 1
ATOM 1380 C CA . ASP A 1 180 ? -19.450 51.456 -11.102 1.00 50.12 180 ASP A CA 1
ATOM 1381 C C . ASP A 1 180 ? -18.414 52.528 -11.477 1.00 50.12 180 ASP A C 1
ATOM 1383 O O . ASP A 1 180 ? -17.309 52.512 -10.873 1.00 50.12 180 ASP A O 1
#

Nearest PDB structures (foldseek):
  4xib-assembly1_A  TM=5.325E-01  e=6.079E-01  Homo sapiens
  2dip-assembly1_A  TM=4.824E-01  e=1.009E+00  Homo sapiens
  2hdp-assembly1_B  TM=5.228E-01  e=3.159E+00  Homo sapiens
  8i0v-assembly1_q  TM=3.825E-01  e=8.176E+00  Homo sapiens
  3m63-assembly1_A  TM=3.381E-01  e=8.711E+00  Saccharomyces cerevisiae